Protein AF-A0A7J6PNX8-F1 (afdb_monomer_lite)

Foldseek 3Di:
DDDPDPDDPPPPDPPPPDPVVVVLPDDDPCVLVPPPPDDPPDDDDDDDAPPPDDAADDAAAADRPDCVRAVVLLKDKFFDQDLSVLLRVLVVLCPVPQVDKHWDDDRVQSKIWIWGADPVGWIWIKIWGKHDHDNGIIMIGIDTQDTDPVRSLVSSQSSNCVRVPPPDDRCSVVSVVPDDDPPCVPVPQDALVRLVVLLVQCVDPDLSSNLVSLSVLLVSFQRSLLSNLVDAQSLLVQCQDPDLSSNLSSLSSLVSHDLDPSSLVSCVRNVVLVSLVVSLVVDDPPDPSNVSSVVSNVVSCVSNVVD

Structure (mmCIF, N/CA/C/O backbone):
data_AF-A0A7J6PNX8-F1
#
_entry.id   AF-A0A7J6PNX8-F1
#
loop_
_atom_site.group_PDB
_atom_site.id
_atom_site.type_symbol
_atom_site.label_atom_id
_atom_site.label_alt_id
_atom_site.label_comp_id
_atom_site.label_asym_id
_atom_site.label_entity_id
_atom_site.label_seq_id
_atom_site.pdbx_PDB_ins_code
_atom_site.Cartn_x
_atom_site.Cartn_y
_atom_site.Cartn_z
_atom_site.occupancy
_atom_site.B_iso_or_equiv
_atom_site.auth_seq_id
_atom_site.auth_comp_id
_atom_site.auth_asym_id
_atom_site.auth_atom_id
_atom_site.pdbx_PDB_model_num
ATOM 1 N N . MET A 1 1 ? 55.109 10.148 32.383 1.00 40.28 1 MET A N 1
ATOM 2 C CA . MET A 1 1 ? 54.468 9.775 31.105 1.00 40.28 1 MET A CA 1
ATOM 3 C C . MET A 1 1 ? 52.996 9.666 31.410 1.00 40.28 1 MET A C 1
ATOM 5 O O . MET A 1 1 ? 52.573 8.687 32.011 1.00 40.28 1 MET A O 1
ATOM 9 N N . ASP A 1 2 ? 52.294 10.766 31.170 1.00 28.86 2 ASP A N 1
ATOM 10 C CA . ASP A 1 2 ? 50.973 11.029 31.722 1.00 28.86 2 ASP A CA 1
ATOM 11 C C . ASP A 1 2 ? 49.838 10.563 30.815 1.00 28.86 2 ASP A C 1
ATOM 13 O O . ASP A 1 2 ? 49.949 10.533 29.590 1.00 28.86 2 ASP A O 1
ATOM 17 N N . ARG A 1 3 ? 48.756 10.199 31.508 1.00 28.84 3 ARG A N 1
ATOM 18 C CA . ARG A 1 3 ? 47.388 9.924 31.063 1.00 28.84 3 ARG A CA 1
ATOM 19 C C . ARG A 1 3 ? 47.045 10.527 29.696 1.00 28.84 3 ARG A C 1
ATOM 21 O O . ARG A 1 3 ? 46.892 11.739 29.575 1.00 28.84 3 ARG A O 1
ATOM 28 N N . LYS A 1 4 ? 46.771 9.668 28.710 1.00 34.12 4 LYS A N 1
ATOM 29 C CA . LYS A 1 4 ? 45.882 10.042 27.606 1.00 34.12 4 LYS A CA 1
ATOM 30 C C . LYS A 1 4 ? 44.483 10.240 28.189 1.00 34.12 4 LYS A C 1
ATOM 32 O O . LYS A 1 4 ? 43.811 9.280 28.554 1.00 34.12 4 LYS A O 1
ATOM 37 N N . GLN A 1 5 ? 44.124 11.506 28.358 1.00 31.42 5 GLN A N 1
ATOM 38 C CA . GLN A 1 5 ? 42.769 11.962 28.616 1.00 31.42 5 GLN A CA 1
ATOM 39 C C . GLN A 1 5 ? 41.898 11.590 27.413 1.00 31.42 5 GLN A C 1
ATOM 41 O O . GLN A 1 5 ? 42.254 11.880 26.272 1.00 31.42 5 GLN A O 1
ATOM 46 N N . LEU A 1 6 ? 40.766 10.945 27.689 1.00 32.34 6 LEU A N 1
ATOM 47 C CA . LEU A 1 6 ? 39.591 11.005 26.830 1.00 32.34 6 LEU A CA 1
ATOM 48 C C . LEU A 1 6 ? 39.199 12.480 26.750 1.00 32.34 6 LEU A C 1
ATOM 50 O O . LEU A 1 6 ? 38.745 13.059 27.737 1.00 32.34 6 LEU A O 1
ATOM 54 N N . GLN A 1 7 ? 39.479 13.099 25.612 1.00 29.27 7 GLN A N 1
ATOM 55 C CA . GLN A 1 7 ? 39.022 14.441 25.312 1.00 29.27 7 GLN A CA 1
ATOM 56 C C . GLN A 1 7 ? 37.698 14.281 24.572 1.00 29.27 7 GLN A C 1
ATOM 58 O O . GLN A 1 7 ? 37.663 13.751 23.464 1.00 29.27 7 GLN A O 1
ATOM 63 N N . ASN A 1 8 ? 36.616 14.672 25.245 1.00 31.41 8 ASN A N 1
ATOM 64 C CA . ASN A 1 8 ? 35.318 14.898 24.628 1.00 31.41 8 ASN A CA 1
ATOM 65 C C . ASN A 1 8 ? 35.516 15.870 23.461 1.00 31.41 8 ASN A C 1
ATOM 67 O O . ASN A 1 8 ? 35.898 17.017 23.691 1.00 31.41 8 ASN A O 1
ATOM 71 N N . VAL A 1 9 ? 35.249 15.417 22.241 1.00 30.73 9 VAL A N 1
ATOM 72 C CA . VAL A 1 9 ? 34.833 16.313 21.165 1.00 30.73 9 VAL A CA 1
ATOM 73 C C . VAL A 1 9 ? 33.318 16.209 21.145 1.00 30.73 9 VAL A C 1
ATOM 75 O O . VAL A 1 9 ? 32.738 15.298 20.564 1.00 30.73 9 VAL A O 1
ATOM 78 N N . VAL A 1 10 ? 32.709 17.082 21.943 1.00 35.25 10 VAL A N 1
ATOM 79 C CA . VAL A 1 10 ? 31.388 17.611 21.637 1.00 35.25 10 VAL A CA 1
ATOM 80 C C . VAL A 1 10 ? 31.653 18.583 20.497 1.00 35.25 10 VAL A C 1
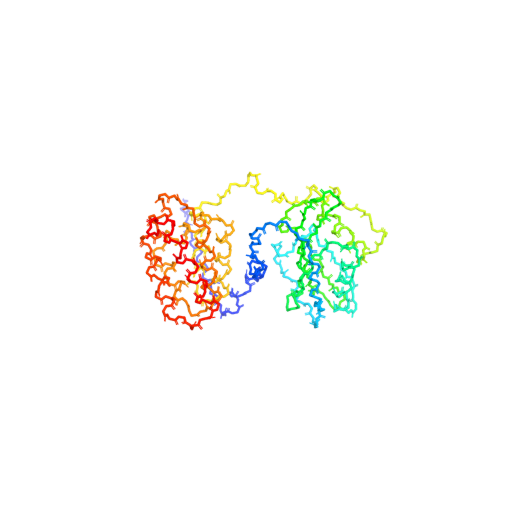ATOM 82 O O . VAL A 1 10 ? 32.175 19.664 20.752 1.00 35.25 10 VAL A O 1
ATOM 85 N N . ASP A 1 11 ? 31.380 18.162 19.267 1.00 29.83 11 ASP A N 1
ATOM 86 C CA . ASP A 1 11 ? 31.017 19.112 18.224 1.00 29.83 11 ASP A CA 1
ATOM 87 C C . ASP A 1 11 ? 29.486 19.117 18.210 1.00 29.83 11 ASP A C 1
ATOM 89 O O . ASP A 1 11 ? 28.824 18.244 17.648 1.00 29.83 11 ASP A O 1
ATOM 93 N N . ASP A 1 12 ? 28.953 20.060 18.990 1.00 36.84 12 ASP A N 1
ATOM 94 C CA . ASP A 1 12 ? 27.674 20.706 18.724 1.00 36.84 12 ASP A CA 1
ATOM 95 C C . ASP A 1 12 ? 27.717 21.191 17.273 1.00 36.84 12 ASP A C 1
ATOM 97 O O . ASP A 1 12 ? 28.486 22.099 16.986 1.00 36.84 12 ASP A O 1
ATOM 101 N N . ASP A 1 13 ? 26.953 20.548 16.389 1.00 33.66 13 ASP A N 1
ATOM 102 C CA . ASP A 1 13 ? 26.398 21.133 15.153 1.00 33.66 13 ASP A CA 1
ATOM 103 C C . ASP A 1 13 ? 25.293 20.225 14.550 1.00 33.66 13 ASP A C 1
ATOM 105 O O . ASP A 1 13 ? 25.063 20.197 13.346 1.00 33.66 13 ASP A O 1
ATOM 109 N N . ASN A 1 14 ? 24.545 19.492 15.389 1.00 38.09 14 ASN A N 1
ATOM 110 C CA . ASN A 1 14 ? 23.300 18.816 14.975 1.00 38.09 14 ASN A CA 1
ATOM 111 C C . ASN A 1 14 ? 22.073 19.705 15.245 1.00 38.09 14 ASN A C 1
ATOM 113 O O . ASN A 1 14 ? 21.048 19.248 15.757 1.00 38.09 14 ASN A O 1
ATOM 117 N N . ALA A 1 15 ? 22.187 20.998 14.946 1.00 35.53 15 ALA A N 1
ATOM 118 C CA . ALA A 1 15 ? 21.040 21.890 14.891 1.00 35.53 15 ALA A CA 1
ATOM 119 C C . ALA A 1 15 ? 20.481 21.842 13.465 1.00 35.53 15 ALA A C 1
ATOM 121 O O . ALA A 1 15 ? 21.083 22.364 12.533 1.00 35.53 15 ALA A O 1
ATOM 122 N N . PHE A 1 16 ? 19.341 21.175 13.292 1.00 38.94 16 PHE A N 1
ATOM 123 C CA . PHE A 1 16 ? 18.562 21.271 12.061 1.00 38.94 16 PHE A CA 1
ATOM 124 C C . PHE A 1 16 ? 18.011 22.697 11.969 1.00 38.94 16 PHE A C 1
ATOM 126 O O . PHE A 1 16 ? 17.097 23.066 12.709 1.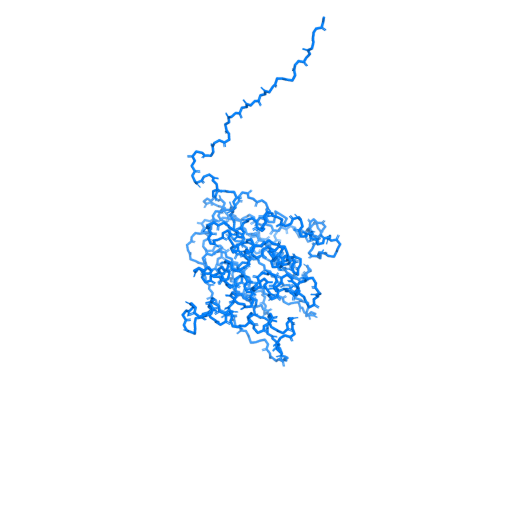00 38.94 16 PHE A O 1
ATOM 133 N N . ASP A 1 17 ? 18.605 23.513 11.101 1.00 38.19 17 ASP A N 1
ATOM 134 C CA . ASP A 1 17 ? 18.338 24.953 11.033 1.00 38.19 17 ASP A CA 1
ATOM 135 C C . ASP A 1 17 ? 17.032 25.287 10.291 1.00 38.19 17 ASP A C 1
ATOM 137 O O . ASP A 1 17 ? 16.555 26.423 10.362 1.00 38.19 17 ASP A O 1
ATOM 141 N N . THR A 1 18 ? 16.396 24.319 9.612 1.00 34.22 18 THR A N 1
ATOM 142 C CA . THR A 1 18 ? 15.084 24.530 8.978 1.00 34.22 18 THR A CA 1
ATOM 143 C C . THR A 1 18 ? 14.152 23.304 9.031 1.00 34.22 18 THR A C 1
ATOM 145 O O . THR A 1 18 ? 14.599 22.170 8.857 1.00 34.22 18 THR A O 1
ATOM 148 N N . PRO A 1 19 ? 12.822 23.499 9.182 1.00 39.12 19 PRO A N 1
ATOM 149 C CA . PRO A 1 19 ? 11.820 22.420 9.105 1.00 39.12 19 PRO A CA 1
ATOM 150 C C . PRO A 1 19 ? 11.791 21.668 7.759 1.00 39.12 19 PRO A C 1
ATOM 152 O O . PRO A 1 19 ? 11.271 20.557 7.659 1.00 39.12 19 PRO A O 1
ATOM 155 N N . GLU A 1 20 ? 12.349 22.273 6.710 1.00 32.22 20 GLU A N 1
ATOM 156 C CA . GLU A 1 20 ? 12.419 21.721 5.353 1.00 32.22 20 GLU A CA 1
ATOM 157 C C . GLU A 1 20 ? 13.521 20.654 5.197 1.00 32.22 20 GLU A C 1
ATOM 159 O O . GLU A 1 20 ? 13.492 19.877 4.243 1.00 32.22 20 GLU A O 1
ATOM 164 N N . GLU A 1 21 ? 14.474 20.570 6.133 1.00 32.16 21 GLU A N 1
ATOM 165 C CA . GLU A 1 21 ? 15.514 19.530 6.141 1.00 32.16 21 GLU A CA 1
ATOM 166 C C . GLU A 1 21 ? 15.038 18.227 6.798 1.00 32.16 21 GLU A C 1
ATOM 168 O O . GLU A 1 21 ? 15.455 17.148 6.382 1.00 32.16 21 GLU A O 1
ATOM 173 N N . VAL A 1 22 ? 14.090 18.304 7.738 1.00 38.31 22 VAL A N 1
ATOM 174 C CA . VAL A 1 22 ? 13.484 17.129 8.397 1.00 38.31 22 VAL A CA 1
ATOM 175 C C . VAL A 1 22 ? 12.520 16.390 7.454 1.00 38.31 22 VAL A C 1
ATOM 177 O O . VAL A 1 22 ? 12.381 15.174 7.518 1.00 38.31 22 VAL A O 1
ATOM 180 N N . THR A 1 23 ? 11.902 17.103 6.510 1.00 35.47 23 THR A N 1
ATOM 181 C CA . THR A 1 23 ? 10.906 16.554 5.568 1.00 35.47 23 THR A CA 1
ATOM 182 C C . THR A 1 23 ? 11.504 15.923 4.306 1.00 35.47 23 THR A C 1
ATOM 184 O O . THR A 1 23 ? 10.772 15.341 3.510 1.00 35.47 23 THR A O 1
ATOM 187 N N . ARG A 1 24 ? 12.826 15.997 4.102 1.00 34.59 24 ARG A N 1
ATOM 188 C CA . ARG A 1 24 ? 13.499 15.433 2.913 1.00 34.59 24 ARG A CA 1
ATOM 189 C C . ARG A 1 24 ? 14.011 14.001 3.086 1.00 34.59 24 ARG A C 1
ATOM 191 O O . ARG A 1 24 ? 14.559 13.454 2.134 1.00 34.59 24 ARG A O 1
ATOM 198 N N . GLY A 1 25 ? 13.835 13.408 4.267 1.00 30.69 25 GLY A N 1
ATOM 199 C CA . GLY A 1 25 ? 14.311 12.058 4.587 1.00 30.69 25 GLY A CA 1
ATOM 200 C C . GLY A 1 25 ? 13.281 10.935 4.451 1.00 30.69 25 GLY A C 1
ATOM 201 O O . GLY A 1 25 ? 13.672 9.780 4.525 1.00 30.69 25 GLY A O 1
ATOM 202 N N . VAL A 1 26 ? 11.995 11.239 4.250 1.00 31.86 26 VAL A N 1
ATOM 203 C CA . VAL A 1 26 ? 10.941 10.221 4.117 1.00 31.86 26 VAL A CA 1
ATOM 204 C C . VAL A 1 26 ? 9.985 10.670 3.019 1.00 31.86 26 VAL A C 1
ATOM 206 O O . VAL A 1 26 ? 9.110 11.507 3.229 1.00 31.86 26 VAL A O 1
ATOM 209 N N . ALA A 1 27 ? 10.214 10.172 1.806 1.00 31.00 27 ALA A N 1
ATOM 210 C CA . ALA A 1 27 ? 9.344 10.401 0.661 1.00 31.00 27 ALA A CA 1
ATOM 211 C C . ALA A 1 27 ? 8.540 9.131 0.345 1.00 31.00 27 ALA A C 1
ATOM 213 O O . ALA A 1 27 ? 8.682 8.568 -0.730 1.00 31.00 27 ALA A O 1
ATOM 214 N N . LEU A 1 28 ? 7.678 8.757 1.293 1.00 36.28 28 LEU A N 1
ATOM 215 C CA . LEU A 1 28 ? 6.304 8.298 1.090 1.00 36.28 28 LEU A CA 1
ATOM 216 C C . LEU A 1 28 ? 6.110 7.146 0.107 1.00 36.28 28 LEU A C 1
ATOM 218 O O . LEU A 1 28 ? 5.869 7.361 -1.089 1.00 36.28 28 LEU A O 1
ATOM 222 N N . ASP A 1 29 ? 6.016 5.924 0.637 1.00 36.41 29 ASP A N 1
ATOM 223 C CA . ASP A 1 29 ? 5.380 4.848 -0.111 1.00 36.41 29 ASP A CA 1
ATOM 224 C C . ASP A 1 29 ? 3.859 5.031 -0.062 1.00 36.41 29 ASP A C 1
ATOM 226 O O . ASP A 1 29 ? 3.108 4.395 0.673 1.00 36.41 29 ASP A O 1
ATOM 230 N N . TYR A 1 30 ? 3.368 5.929 -0.907 1.00 33.22 30 TYR A N 1
ATOM 231 C CA . TYR A 1 30 ? 1.946 6.117 -1.157 1.00 33.22 30 TYR A CA 1
ATOM 232 C C . TYR A 1 30 ? 1.267 4.893 -1.809 1.00 33.22 30 TYR A C 1
ATOM 234 O O . TYR A 1 30 ? 0.067 4.974 -2.118 1.00 33.22 30 TYR A O 1
ATOM 242 N N . SER A 1 31 ? 1.993 3.792 -2.059 1.00 38.91 31 SER A N 1
ATOM 243 C CA . SER A 1 31 ? 1.409 2.483 -2.365 1.00 38.91 31 SER A CA 1
ATOM 244 C C . SER A 1 31 ? 0.957 1.715 -1.125 1.00 38.91 31 SER A C 1
ATOM 246 O O . SER A 1 31 ? 0.022 0.933 -1.247 1.00 38.91 31 SER A O 1
ATOM 248 N N . ALA A 1 32 ? 1.508 2.008 0.055 1.00 36.53 32 ALA A N 1
ATOM 249 C CA . ALA A 1 32 ? 1.015 1.487 1.330 1.00 36.53 32 ALA A CA 1
ATOM 250 C C . ALA A 1 32 ? -0.419 2.012 1.610 1.00 36.53 32 ALA A C 1
ATOM 252 O O . ALA A 1 32 ? -1.297 1.319 2.127 1.00 36.53 32 ALA A O 1
ATOM 253 N N . ILE A 1 33 ? -0.726 3.206 1.083 1.00 34.75 33 ILE A N 1
ATOM 254 C CA . ILE A 1 33 ? -2.074 3.791 1.016 1.00 34.75 33 ILE A CA 1
ATOM 255 C C . ILE A 1 33 ? -2.778 3.388 -0.300 1.00 34.75 33 ILE A C 1
ATOM 257 O O . ILE A 1 33 ? -3.318 4.225 -1.035 1.00 34.75 33 ILE A O 1
ATOM 261 N N . ASP A 1 34 ? -2.770 2.096 -0.648 1.00 35.53 34 ASP A N 1
ATOM 262 C CA . ASP A 1 34 ? -3.717 1.562 -1.628 1.00 35.53 34 ASP A CA 1
ATOM 263 C C . ASP A 1 34 ? -5.069 1.282 -0.959 1.00 35.53 34 ASP A C 1
ATOM 265 O O . ASP A 1 34 ? -5.304 0.251 -0.334 1.00 35.53 34 ASP A O 1
ATOM 269 N N . MET A 1 35 ? -5.993 2.228 -1.118 1.00 33.97 35 MET A N 1
ATOM 270 C CA . MET A 1 35 ? -7.412 2.118 -0.756 1.00 33.97 35 MET A CA 1
ATOM 271 C C . MET A 1 35 ? -8.200 1.152 -1.674 1.00 33.97 35 MET A C 1
ATOM 273 O O . MET A 1 35 ? -9.390 1.357 -1.908 1.00 33.97 35 MET A O 1
ATOM 277 N N . SER A 1 36 ? -7.565 0.106 -2.210 1.00 31.12 36 SER A N 1
ATOM 278 C CA . SER A 1 36 ? -8.202 -0.895 -3.083 1.00 31.12 36 SER A CA 1
ATOM 279 C C . SER A 1 36 ? -8.181 -2.329 -2.535 1.00 31.12 36 SER A C 1
ATOM 281 O O . SER A 1 36 ? -8.708 -3.234 -3.173 1.00 31.12 36 SER A O 1
ATOM 283 N N . GLY A 1 37 ? -7.705 -2.545 -1.306 1.00 31.61 37 GLY A N 1
ATOM 284 C CA . GLY A 1 37 ? -7.837 -3.826 -0.607 1.00 31.61 37 GLY A CA 1
ATOM 285 C C . GLY A 1 37 ? -9.204 -4.014 0.062 1.00 31.61 37 GLY A C 1
ATOM 286 O O . GLY A 1 37 ? -9.284 -4.059 1.287 1.00 31.61 37 GLY A O 1
ATOM 287 N N . LEU A 1 38 ? -10.294 -4.109 -0.707 1.00 28.00 38 LEU A N 1
ATOM 288 C CA . LEU A 1 38 ? -11.510 -4.769 -0.216 1.00 28.00 38 LEU A CA 1
ATOM 289 C C . LEU A 1 38 ? -11.480 -6.224 -0.701 1.00 28.00 38 LEU A C 1
ATOM 291 O O . LEU A 1 38 ? -11.576 -6.444 -1.909 1.00 28.00 38 LEU A O 1
ATOM 295 N N . PRO A 1 39 ? -11.378 -7.230 0.186 1.00 29.55 39 PRO A N 1
ATOM 296 C CA . PRO A 1 39 ? -11.541 -8.612 -0.233 1.00 29.55 39 PRO A CA 1
ATOM 297 C C . PRO A 1 39 ? -12.971 -8.818 -0.744 1.00 29.55 39 PRO A C 1
ATOM 299 O O . PRO A 1 39 ? -13.951 -8.628 -0.017 1.00 29.55 39 PRO A O 1
ATOM 302 N N . ASN A 1 40 ? -13.093 -9.239 -2.004 1.00 28.34 40 ASN A N 1
ATOM 303 C CA . ASN A 1 40 ? -14.330 -9.797 -2.537 1.00 28.34 40 ASN A CA 1
ATOM 304 C C . ASN A 1 40 ? -14.582 -11.144 -1.843 1.00 28.34 40 ASN A C 1
ATOM 306 O O . ASN A 1 40 ? -14.170 -12.209 -2.305 1.00 28.34 40 ASN A O 1
ATOM 310 N N . PHE A 1 41 ? -15.258 -11.100 -0.697 1.00 27.69 41 PHE A N 1
ATOM 311 C CA . PHE A 1 41 ? -15.778 -12.295 -0.055 1.00 27.69 41 PHE A CA 1
ATOM 312 C C . PHE A 1 41 ? -16.946 -12.848 -0.875 1.00 27.69 41 PHE A C 1
ATOM 314 O O . PHE A 1 41 ? -18.076 -12.375 -0.784 1.00 27.69 41 PHE A O 1
ATOM 321 N N . GLY A 1 42 ? -16.677 -13.918 -1.620 1.00 28.05 42 GLY A N 1
ATOM 322 C CA . GLY A 1 42 ? -17.691 -14.921 -1.920 1.00 28.05 42 GLY A CA 1
ATOM 323 C C . GLY A 1 42 ? -18.025 -15.129 -3.393 1.00 28.05 42 GLY A C 1
ATOM 324 O O . GLY A 1 42 ? -18.620 -14.295 -4.064 1.00 28.05 42 GLY A O 1
ATOM 325 N N . THR A 1 43 ? -17.801 -16.376 -3.805 1.00 28.03 43 THR A N 1
ATOM 326 C CA . THR A 1 43 ? -18.461 -17.100 -4.902 1.00 28.03 43 THR A CA 1
ATOM 327 C C . THR A 1 43 ? -18.173 -16.648 -6.336 1.00 28.03 43 THR A C 1
ATOM 329 O O . THR A 1 43 ? -18.690 -15.663 -6.844 1.00 28.03 43 THR A O 1
ATOM 332 N N . ALA A 1 44 ? -17.405 -17.504 -7.013 1.00 46.66 44 ALA A N 1
ATOM 333 C CA . ALA A 1 44 ? -17.148 -17.544 -8.445 1.00 46.66 44 ALA A CA 1
ATOM 334 C C . ALA A 1 44 ? -18.324 -17.095 -9.337 1.00 46.66 44 ALA A C 1
ATOM 336 O O . ALA A 1 44 ? -19.355 -17.776 -9.386 1.00 46.66 44 ALA A O 1
ATOM 337 N N . LYS A 1 45 ? -18.111 -16.016 -10.110 1.00 32.00 45 LYS A N 1
ATOM 338 C CA . LYS A 1 45 ? -18.579 -15.803 -11.498 1.00 32.00 45 LYS A CA 1
ATOM 339 C C . LYS A 1 45 ? -18.064 -14.466 -12.068 1.00 32.00 45 LYS A C 1
ATOM 341 O O . LYS A 1 45 ? -17.624 -13.623 -11.301 1.00 32.00 45 LYS A O 1
ATOM 346 N N . PRO A 1 46 ? -18.117 -14.316 -13.405 1.00 32.78 46 PRO A N 1
ATOM 347 C CA . PRO A 1 46 ? -16.974 -14.003 -14.262 1.00 32.78 46 PRO A CA 1
ATOM 348 C C . PRO A 1 46 ? -16.313 -12.669 -13.908 1.00 32.78 46 PRO A C 1
ATOM 350 O O . PRO A 1 46 ? -17.012 -11.710 -13.593 1.00 32.78 46 PRO A O 1
ATOM 353 N N . ILE A 1 47 ? -14.984 -12.619 -14.029 1.00 38.03 47 ILE A N 1
ATOM 354 C CA . ILE A 1 47 ? -14.191 -11.389 -13.958 1.00 38.03 47 ILE A CA 1
ATOM 355 C C . ILE A 1 47 ? -14.742 -10.453 -15.038 1.00 38.03 47 ILE A C 1
ATOM 357 O O . ILE A 1 47 ? -14.518 -10.629 -16.236 1.00 38.03 47 ILE A O 1
ATOM 361 N N . SER A 1 48 ? -15.610 -9.534 -14.629 1.00 29.89 48 SER A N 1
ATOM 362 C CA . SER A 1 48 ? -16.105 -8.487 -15.502 1.00 29.89 48 SER A CA 1
ATOM 363 C C . SER A 1 48 ? -14.945 -7.530 -15.705 1.00 29.89 48 SER A C 1
ATOM 365 O O . SER A 1 48 ? -14.550 -6.894 -14.733 1.00 29.89 48 SER A O 1
ATOM 367 N N . LYS A 1 49 ? -14.427 -7.425 -16.936 1.00 37.88 49 LYS A N 1
ATOM 368 C CA . LYS A 1 49 ? -13.467 -6.383 -17.324 1.00 37.88 49 LYS A CA 1
ATOM 369 C C . LYS A 1 49 ? -13.984 -5.028 -16.848 1.00 37.88 49 LYS A C 1
ATOM 371 O O . LYS A 1 49 ? -14.939 -4.498 -17.421 1.00 37.88 49 LYS A O 1
ATOM 376 N N . ILE A 1 50 ? -13.376 -4.474 -15.806 1.00 37.22 50 ILE A N 1
ATOM 377 C CA . ILE A 1 50 ? -13.587 -3.086 -15.406 1.00 37.22 50 ILE A CA 1
ATOM 378 C C . ILE A 1 50 ? -12.309 -2.344 -15.790 1.00 37.22 50 ILE A C 1
ATOM 380 O O . ILE A 1 50 ? -11.503 -1.966 -14.950 1.00 37.22 50 ILE A O 1
ATOM 384 N N . CYS A 1 51 ? -12.131 -2.105 -17.091 1.00 39.66 51 CYS A N 1
ATOM 385 C CA . CYS A 1 51 ? -11.160 -1.121 -17.555 1.00 39.66 51 CYS A CA 1
ATOM 386 C C . CYS A 1 51 ? -11.676 0.265 -17.152 1.00 39.66 51 CYS A C 1
ATOM 388 O O . CYS A 1 51 ? -12.563 0.824 -17.802 1.00 39.66 51 CYS A O 1
ATOM 390 N N . ARG A 1 52 ? -11.159 0.825 -16.058 1.00 47.84 52 ARG A N 1
ATOM 391 C CA . ARG A 1 52 ? -11.294 2.258 -15.773 1.00 47.84 52 ARG A CA 1
ATOM 392 C C . ARG A 1 52 ? -10.019 2.933 -16.255 1.00 47.84 52 ARG A C 1
ATOM 394 O O . ARG A 1 52 ? -9.089 3.153 -15.490 1.00 47.84 52 ARG A O 1
ATOM 401 N N . SER A 1 53 ? -9.989 3.209 -17.557 1.00 52.94 53 SER A N 1
ATOM 402 C CA . SER A 1 53 ? -8.875 3.858 -18.242 1.00 52.94 53 SER A CA 1
ATOM 403 C C . SER A 1 53 ? -8.679 5.280 -17.711 1.00 52.94 53 SER A C 1
ATOM 405 O O . SER A 1 53 ? -9.474 6.177 -18.007 1.00 52.94 53 SER A O 1
ATOM 407 N N . GLY A 1 54 ? -7.620 5.483 -16.933 1.00 63.69 54 GLY A N 1
ATOM 408 C CA . GLY A 1 54 ? -6.989 6.788 -16.783 1.00 63.69 54 GLY A CA 1
ATOM 409 C C . GLY A 1 54 ? -5.861 6.924 -17.804 1.00 63.69 54 GLY A C 1
ATOM 410 O O . GLY A 1 54 ? -5.284 5.930 -18.244 1.00 63.69 54 GLY A O 1
ATOM 411 N N . ARG A 1 55 ? -5.542 8.152 -18.195 1.00 79.44 55 ARG A N 1
ATOM 412 C CA . ARG A 1 55 ? -4.284 8.492 -18.875 1.00 79.44 55 ARG A CA 1
ATOM 413 C C . ARG A 1 55 ? -3.507 9.443 -17.977 1.00 79.44 55 ARG A C 1
ATOM 415 O O . ARG A 1 55 ? -4.126 10.189 -17.221 1.00 79.44 55 ARG A O 1
ATOM 422 N N . PHE A 1 56 ? -2.187 9.376 -17.983 1.00 79.56 56 PHE A N 1
ATOM 423 C CA . PHE A 1 56 ? -1.370 10.329 -17.244 1.00 79.56 56 PHE A CA 1
ATOM 424 C C . PHE A 1 56 ? -1.464 11.704 -17.900 1.00 79.56 56 PHE A C 1
ATOM 426 O O . PHE A 1 56 ? -1.470 11.796 -19.124 1.00 79.56 56 PHE A O 1
ATOM 433 N N . GLU A 1 57 ? -1.539 12.744 -17.074 1.00 77.44 57 GLU A N 1
ATOM 434 C CA . GLU A 1 57 ? -1.525 14.144 -17.493 1.00 77.44 57 GLU A CA 1
ATOM 435 C C . GLU A 1 57 ? -0.434 14.867 -16.691 1.00 77.44 57 GLU A C 1
ATOM 437 O O . GLU A 1 57 ? -0.360 14.723 -15.467 1.00 77.44 57 GLU A O 1
ATOM 442 N N . GLY A 1 58 ? 0.403 15.659 -17.361 1.00 77.69 58 GLY A N 1
ATOM 443 C CA . GLY A 1 58 ? 1.464 16.438 -16.725 1.00 77.69 58 GLY A CA 1
ATOM 444 C C . GLY A 1 58 ? 2.816 15.724 -16.659 1.00 77.69 58 GLY A C 1
ATOM 445 O O . GLY A 1 58 ? 3.111 14.813 -17.428 1.00 77.69 58 GLY A O 1
ATOM 446 N N . LEU A 1 59 ? 3.682 16.180 -15.750 1.00 77.94 59 LEU A N 1
ATOM 447 C CA . LEU A 1 59 ? 5.044 15.657 -15.612 1.00 77.94 59 LEU A CA 1
ATOM 448 C C . LEU A 1 59 ? 5.127 14.594 -14.508 1.00 77.94 59 LEU A C 1
ATOM 450 O O . LEU A 1 59 ? 4.602 14.839 -13.417 1.00 77.94 59 LEU A O 1
ATOM 454 N N . PRO A 1 60 ? 5.850 13.478 -14.736 1.00 81.06 60 PRO A N 1
ATOM 455 C CA . PRO A 1 60 ? 6.121 12.509 -13.686 1.00 81.06 60 PRO A CA 1
ATOM 456 C C . PRO A 1 60 ? 6.847 13.135 -12.487 1.00 81.06 60 PRO A C 1
ATOM 458 O O . PRO A 1 60 ? 7.633 14.078 -12.653 1.00 81.06 60 PRO A O 1
ATOM 461 N N . PRO A 1 61 ? 6.652 12.594 -11.272 1.00 79.06 61 PRO A N 1
ATOM 462 C CA . PRO A 1 61 ? 7.404 13.019 -10.104 1.00 79.06 61 PRO A CA 1
ATOM 463 C C . PRO A 1 61 ? 8.897 12.742 -10.301 1.00 79.06 61 PRO A C 1
ATOM 465 O O . PRO A 1 61 ? 9.291 11.786 -10.972 1.00 79.06 61 PRO A O 1
ATOM 468 N N . ARG A 1 62 ? 9.753 13.575 -9.699 1.00 75.50 62 ARG A N 1
ATOM 469 C CA . ARG A 1 62 ? 11.203 13.338 -9.719 1.00 75.50 62 ARG A CA 1
ATOM 470 C C . ARG A 1 62 ? 11.534 12.010 -9.048 1.00 75.50 62 ARG A C 1
ATOM 472 O O . ARG A 1 62 ? 10.968 11.686 -8.008 1.00 75.50 62 ARG A O 1
ATOM 479 N N . CYS A 1 63 ? 12.479 11.283 -9.634 1.00 71.50 63 CYS A N 1
ATOM 480 C CA . CYS A 1 63 ? 12.948 10.012 -9.105 1.00 71.50 63 CYS A CA 1
ATOM 481 C C . CYS A 1 63 ? 13.530 10.201 -7.688 1.00 71.50 63 CYS A C 1
ATOM 483 O O . CYS A 1 63 ? 14.403 11.061 -7.513 1.00 71.50 63 CYS A O 1
ATOM 485 N N . PRO A 1 64 ? 13.045 9.459 -6.674 1.00 65.19 64 PRO A N 1
ATOM 486 C CA . PRO A 1 64 ? 13.562 9.569 -5.313 1.00 65.19 64 PRO A CA 1
ATOM 487 C C . PRO A 1 64 ? 15.030 9.120 -5.250 1.00 65.19 64 PRO A C 1
ATOM 489 O O . PRO A 1 64 ? 15.476 8.289 -6.031 1.00 65.19 64 PRO A O 1
ATOM 492 N N . ALA A 1 65 ? 15.813 9.673 -4.323 1.00 51.19 65 ALA A N 1
ATOM 493 C CA . ALA A 1 65 ? 17.212 9.261 -4.145 1.00 51.19 65 ALA A CA 1
ATOM 494 C C . ALA A 1 65 ? 17.352 7.926 -3.384 1.00 51.19 65 ALA A C 1
ATOM 496 O O . ALA A 1 65 ? 18.438 7.349 -3.345 1.00 51.19 65 ALA A O 1
ATOM 497 N N . ASP A 1 66 ? 16.265 7.464 -2.765 1.00 49.41 66 ASP A N 1
ATOM 498 C CA . ASP A 1 66 ? 16.235 6.311 -1.875 1.00 49.41 66 ASP A CA 1
ATOM 499 C C . ASP A 1 66 ? 16.010 4.992 -2.658 1.00 49.41 66 ASP A C 1
ATOM 501 O O . ASP A 1 66 ? 15.009 4.858 -3.374 1.00 49.41 66 ASP A O 1
ATOM 505 N N . PRO A 1 67 ? 16.923 4.006 -2.536 1.00 42.12 67 PRO A N 1
ATOM 506 C CA . PRO A 1 67 ? 16.817 2.708 -3.200 1.00 42.12 67 PRO A CA 1
ATOM 507 C C . PRO A 1 67 ? 15.668 1.817 -2.698 1.00 42.12 67 PRO A C 1
ATOM 509 O O . PRO A 1 67 ? 15.386 0.815 -3.348 1.00 42.12 67 PRO A O 1
ATOM 512 N N . MET A 1 68 ? 14.972 2.150 -1.604 1.00 44.75 68 MET A N 1
ATOM 513 C CA . MET A 1 68 ? 13.732 1.456 -1.213 1.00 44.75 68 MET A CA 1
ATOM 514 C C . MET A 1 68 ? 12.587 1.675 -2.216 1.00 44.75 68 MET A C 1
ATOM 516 O O . MET A 1 68 ? 11.708 0.828 -2.352 1.00 44.75 68 MET A O 1
ATOM 520 N N . TYR A 1 69 ? 12.609 2.791 -2.948 1.00 44.31 69 TYR A N 1
ATOM 521 C CA . TYR A 1 69 ? 11.553 3.196 -3.886 1.00 44.31 69 TYR A CA 1
ATOM 522 C C . TYR A 1 69 ? 11.847 2.822 -5.336 1.00 44.31 69 TYR A C 1
ATOM 524 O O . TYR A 1 69 ? 10.961 2.821 -6.192 1.00 44.31 69 TYR A O 1
ATOM 532 N N . ILE A 1 70 ? 13.112 2.532 -5.617 1.00 51.28 70 ILE A N 1
ATOM 533 C CA . ILE A 1 70 ? 13.608 2.180 -6.935 1.00 51.28 70 ILE A CA 1
ATOM 534 C C . ILE A 1 70 ? 14.201 0.801 -6.791 1.00 51.28 70 ILE A C 1
ATOM 536 O O . ILE A 1 70 ? 15.298 0.671 -6.264 1.00 51.28 70 ILE A O 1
ATOM 540 N N . TYR A 1 71 ? 13.509 -0.211 -7.300 1.00 60.31 71 TYR A N 1
ATOM 541 C CA . TYR A 1 71 ? 14.077 -1.546 -7.402 1.00 60.31 71 TYR A CA 1
ATOM 542 C C . TYR A 1 71 ? 15.059 -1.535 -8.572 1.00 60.31 71 TYR A C 1
ATOM 544 O O . TYR A 1 71 ? 14.623 -1.621 -9.725 1.00 60.31 71 TYR A O 1
ATOM 552 N N . PRO A 1 72 ? 16.380 -1.399 -8.336 1.00 55.91 72 PRO A N 1
ATOM 553 C CA . PRO A 1 72 ? 17.324 -1.101 -9.413 1.00 55.91 72 PRO A CA 1
ATOM 554 C C . PRO A 1 72 ? 17.424 -2.269 -10.398 1.00 55.91 72 PRO A C 1
ATOM 556 O O . PRO A 1 72 ? 17.753 -2.080 -11.562 1.00 55.91 72 PRO A O 1
ATOM 559 N N . VAL A 1 73 ? 17.103 -3.470 -9.913 1.00 64.88 73 VAL A N 1
ATOM 560 C CA . VAL A 1 73 ? 17.081 -4.730 -10.657 1.00 64.88 73 VAL A CA 1
ATOM 561 C C . VAL A 1 73 ? 15.960 -4.740 -11.705 1.00 64.88 73 VAL A C 1
ATOM 563 O O . VAL A 1 73 ? 16.171 -5.194 -12.821 1.00 64.88 73 VAL A O 1
ATOM 566 N N . THR A 1 74 ? 14.790 -4.187 -11.386 1.00 72.94 74 THR A N 1
ATOM 567 C CA . THR A 1 74 ? 13.584 -4.197 -12.236 1.00 72.94 74 THR A CA 1
ATOM 568 C C . THR A 1 74 ? 13.196 -2.787 -12.684 1.00 72.94 74 THR A C 1
ATOM 570 O O . THR A 1 74 ? 12.019 -2.475 -12.865 1.00 72.94 74 THR A O 1
ATOM 573 N N . SER A 1 75 ? 14.192 -1.916 -12.855 1.00 79.19 75 SER A N 1
ATOM 574 C CA . SER A 1 75 ? 14.024 -0.556 -13.367 1.00 79.19 75 SER A CA 1
ATOM 575 C C . SER A 1 75 ? 14.588 -0.428 -14.776 1.00 79.19 75 SER A C 1
ATOM 577 O O . SER A 1 75 ? 15.649 -0.965 -15.089 1.00 79.19 75 SER A O 1
ATOM 579 N N . VAL A 1 76 ? 13.889 0.328 -15.618 1.00 83.00 76 VAL A N 1
ATOM 580 C CA . VAL A 1 76 ? 14.291 0.629 -16.991 1.00 83.00 76 VAL A CA 1
ATOM 581 C C . VAL A 1 76 ? 14.396 2.140 -17.154 1.00 83.00 76 VAL A C 1
ATOM 583 O O . VAL A 1 76 ? 13.424 2.857 -16.918 1.00 83.00 76 VAL A O 1
ATOM 586 N N . ASP A 1 77 ? 15.565 2.610 -17.581 1.00 85.19 77 ASP A N 1
ATOM 587 C CA . ASP A 1 77 ? 15.784 4.011 -17.941 1.00 85.19 77 ASP A CA 1
ATOM 588 C C . ASP A 1 77 ? 15.558 4.184 -19.441 1.00 85.19 77 ASP A C 1
ATOM 590 O O . ASP A 1 77 ? 16.182 3.510 -20.261 1.00 85.19 77 ASP A O 1
ATOM 594 N N . VAL A 1 78 ? 14.638 5.078 -19.789 1.00 85.56 78 VAL A N 1
ATOM 595 C CA . VAL A 1 78 ? 14.145 5.295 -21.146 1.00 85.56 78 VAL A CA 1
ATOM 596 C C . VAL A 1 78 ? 14.472 6.717 -21.570 1.00 85.56 78 VAL A C 1
ATOM 598 O O . VAL A 1 78 ? 14.134 7.675 -20.872 1.00 85.56 78 VAL A O 1
ATOM 601 N N . TYR A 1 79 ? 15.088 6.856 -22.743 1.00 86.75 79 TYR A N 1
ATOM 602 C CA . TYR A 1 79 ? 15.262 8.155 -23.383 1.00 86.75 79 TYR A CA 1
ATOM 603 C C . TYR A 1 79 ? 13.937 8.625 -23.980 1.00 86.75 79 TYR A C 1
ATOM 605 O O . TYR A 1 79 ? 13.340 7.924 -24.799 1.00 86.75 79 TYR A O 1
ATOM 613 N N . THR A 1 80 ? 13.485 9.816 -23.605 1.00 86.81 80 THR A N 1
ATOM 614 C CA . THR A 1 80 ? 12.235 10.394 -24.099 1.00 86.81 80 THR A CA 1
ATOM 615 C C . THR A 1 80 ? 12.328 11.904 -24.267 1.00 86.81 80 THR A C 1
ATOM 617 O O . THR A 1 80 ? 13.021 12.580 -23.522 1.00 86.81 80 THR A O 1
ATOM 620 N N . GLN A 1 81 ? 11.616 12.434 -25.262 1.00 85.94 81 GLN A N 1
ATOM 621 C CA . GLN A 1 81 ? 11.416 13.876 -25.456 1.00 85.94 81 GLN A CA 1
ATOM 622 C C . GLN A 1 81 ? 10.047 14.344 -24.935 1.00 85.94 81 GLN A C 1
ATOM 624 O O . GLN A 1 81 ? 9.760 15.539 -24.958 1.00 85.94 81 GLN A O 1
ATOM 629 N N . ASP A 1 82 ? 9.200 13.404 -24.506 1.00 87.62 82 ASP A N 1
ATOM 630 C CA . ASP A 1 82 ? 7.850 13.641 -24.006 1.00 87.62 82 ASP A CA 1
ATOM 631 C C . ASP A 1 82 ? 7.498 12.566 -22.964 1.00 87.62 82 ASP A C 1
ATOM 633 O O . ASP A 1 82 ? 7.098 11.442 -23.289 1.00 87.62 82 ASP A O 1
ATOM 637 N N . HIS A 1 83 ? 7.689 12.912 -21.690 1.00 84.31 83 HIS A N 1
ATOM 638 C CA . HIS A 1 83 ? 7.468 12.003 -20.565 1.00 84.31 83 HIS A CA 1
ATOM 639 C C . HIS A 1 83 ? 6.010 11.555 -20.436 1.00 84.31 83 HIS A C 1
ATOM 641 O O . HIS A 1 83 ? 5.763 10.425 -20.020 1.00 84.31 83 HIS A O 1
ATOM 647 N N . GLU A 1 84 ? 5.049 12.407 -20.798 1.00 88.00 84 GLU A N 1
ATOM 648 C CA . GLU A 1 84 ? 3.622 12.075 -20.736 1.00 88.00 84 GLU A CA 1
ATOM 649 C C . GLU A 1 84 ? 3.269 11.049 -21.816 1.00 88.00 84 GLU A C 1
ATOM 651 O O . GLU A 1 84 ? 2.605 10.046 -21.537 1.00 88.00 84 GLU A O 1
ATOM 656 N N . LEU A 1 85 ? 3.764 11.255 -23.039 1.00 88.00 85 LEU A N 1
ATOM 657 C CA . LEU A 1 85 ? 3.555 10.319 -24.140 1.00 88.00 85 LEU A CA 1
ATOM 658 C C . LEU A 1 85 ? 4.181 8.951 -23.842 1.00 88.00 85 LEU A C 1
ATOM 660 O O . LEU A 1 85 ? 3.542 7.926 -24.069 1.00 88.00 85 LEU A O 1
ATOM 664 N N . THR A 1 86 ? 5.401 8.921 -23.299 1.00 88.62 86 THR A N 1
ATOM 665 C CA . THR A 1 86 ? 6.067 7.667 -22.905 1.00 88.62 86 THR A CA 1
ATOM 666 C C . THR A 1 86 ? 5.343 6.963 -21.760 1.00 88.62 86 THR A C 1
ATOM 668 O O . THR A 1 86 ? 5.179 5.746 -21.797 1.00 88.62 86 THR A O 1
ATOM 671 N N . ALA A 1 87 ? 4.859 7.699 -20.756 1.00 87.25 87 ALA A N 1
ATOM 672 C CA . ALA A 1 87 ? 4.074 7.115 -19.670 1.00 87.25 87 ALA A CA 1
ATOM 673 C C . ALA A 1 87 ? 2.785 6.462 -20.196 1.00 87.25 87 ALA A C 1
ATOM 675 O O . ALA A 1 87 ? 2.450 5.333 -19.835 1.00 87.25 87 ALA A O 1
ATOM 676 N N . ASN A 1 88 ? 2.074 7.158 -21.086 1.00 88.31 88 ASN A N 1
ATOM 677 C CA . ASN A 1 88 ? 0.828 6.673 -21.668 1.00 88.31 88 ASN A CA 1
ATOM 678 C C . ASN A 1 88 ? 1.035 5.528 -22.670 1.00 88.31 88 ASN A C 1
ATOM 680 O O . ASN A 1 88 ? 0.179 4.648 -22.740 1.00 88.31 88 ASN A O 1
ATOM 684 N N . SER A 1 89 ? 2.170 5.463 -23.375 1.00 88.81 89 SER A N 1
ATOM 685 C CA . SER A 1 89 ? 2.468 4.330 -24.263 1.00 88.81 89 SER A CA 1
ATOM 686 C C . SER A 1 89 ? 2.632 3.017 -23.492 1.00 88.81 89 SER A C 1
ATOM 688 O O . SER A 1 89 ? 2.236 1.968 -23.988 1.00 88.81 89 SER A O 1
ATOM 690 N N . VAL A 1 90 ? 3.151 3.064 -22.258 1.00 87.38 90 VAL A N 1
ATOM 691 C CA . VAL A 1 90 ? 3.214 1.889 -21.371 1.00 87.38 90 VAL A CA 1
ATOM 692 C C . VAL A 1 90 ? 1.813 1.423 -20.979 1.00 87.38 90 VAL A C 1
ATOM 694 O O . VAL A 1 90 ? 1.558 0.222 -20.967 1.00 87.38 90 VAL A O 1
ATOM 697 N N . VAL A 1 91 ? 0.894 2.354 -20.696 1.00 85.88 91 VAL A N 1
ATOM 698 C CA . VAL A 1 91 ? -0.511 2.023 -20.403 1.00 85.88 91 VAL A CA 1
ATOM 699 C C . VAL A 1 91 ? -1.158 1.335 -21.599 1.00 85.88 91 VAL A C 1
ATOM 701 O O . VAL A 1 91 ? -1.730 0.263 -21.438 1.00 85.88 91 VAL A O 1
ATOM 704 N N . GLU A 1 92 ? -1.025 1.919 -22.791 1.00 85.12 92 GLU A N 1
ATOM 705 C CA . GLU A 1 92 ? -1.574 1.358 -24.032 1.00 85.12 92 GLU A CA 1
ATOM 706 C C . GLU A 1 92 ? -0.992 -0.025 -24.333 1.00 85.12 92 GLU A C 1
ATOM 708 O O . GLU A 1 92 ? -1.731 -0.961 -24.624 1.00 85.12 92 GLU A O 1
ATOM 713 N N . PHE A 1 93 ? 0.322 -0.191 -24.179 1.00 86.75 93 PHE A N 1
ATOM 714 C CA . PHE A 1 93 ? 0.974 -1.480 -24.372 1.00 86.75 93 PHE A CA 1
ATOM 715 C C . PHE A 1 93 ? 0.444 -2.553 -23.415 1.00 86.75 93 PHE A C 1
ATOM 717 O O . PHE A 1 93 ? 0.170 -3.676 -23.832 1.00 86.75 93 PHE A O 1
ATOM 724 N N . LEU A 1 94 ? 0.288 -2.221 -22.134 1.00 82.44 94 LEU A N 1
ATOM 725 C CA . LEU A 1 94 ? -0.235 -3.146 -21.131 1.00 82.44 94 LEU A CA 1
ATOM 726 C C . LEU A 1 94 ? -1.708 -3.499 -21.378 1.00 82.44 94 LEU A C 1
ATOM 728 O O . LEU A 1 94 ? -2.087 -4.655 -21.198 1.00 82.44 94 LEU A O 1
ATOM 732 N N . GLU A 1 95 ? -2.514 -2.530 -21.821 1.00 78.62 95 GLU A N 1
ATOM 733 C CA . GLU A 1 95 ? -3.906 -2.745 -22.239 1.00 78.62 95 GLU A CA 1
ATOM 734 C C . GLU A 1 95 ? -3.998 -3.686 -23.457 1.00 78.62 95 GLU A C 1
ATOM 736 O O . GLU A 1 95 ? -4.898 -4.525 -23.516 1.00 78.62 95 GLU A O 1
ATOM 741 N N . ASP A 1 96 ? -3.061 -3.575 -24.405 1.00 76.50 96 ASP A N 1
ATOM 742 C CA . ASP A 1 96 ? -3.046 -4.364 -25.642 1.00 76.50 96 ASP A CA 1
ATOM 743 C C . ASP A 1 96 ? -2.466 -5.778 -25.459 1.00 76.50 96 ASP A C 1
ATOM 745 O O . ASP A 1 96 ? -2.918 -6.727 -26.103 1.00 76.50 96 ASP A O 1
ATOM 749 N N . VAL A 1 97 ? -1.444 -5.935 -24.612 1.00 71.25 97 VAL A N 1
ATOM 750 C CA . VAL A 1 97 ? -0.676 -7.187 -24.483 1.00 71.25 97 VAL A CA 1
ATOM 751 C C . VAL A 1 97 ? -1.217 -8.116 -23.402 1.00 71.25 97 VAL A C 1
ATOM 753 O O . VAL A 1 97 ? -0.980 -9.327 -23.469 1.00 71.25 97 VAL A O 1
ATOM 756 N N . ILE A 1 98 ? -1.940 -7.588 -22.414 1.00 69.44 98 ILE A N 1
ATOM 757 C CA . ILE A 1 98 ? -2.443 -8.387 -21.298 1.00 69.44 98 ILE A CA 1
ATOM 758 C C . ILE A 1 98 ? -3.966 -8.502 -21.397 1.00 69.44 98 ILE A C 1
ATOM 760 O O . ILE A 1 98 ? -4.720 -7.691 -20.868 1.00 69.44 98 ILE A O 1
ATOM 764 N N . GLU A 1 99 ? -4.416 -9.542 -22.108 1.00 58.34 99 GLU A N 1
ATOM 765 C CA . GLU A 1 99 ? -5.830 -9.751 -22.456 1.00 58.34 99 GLU A CA 1
ATOM 766 C C . GLU A 1 99 ? -6.760 -9.904 -21.229 1.00 58.34 99 GLU A C 1
ATOM 768 O O . GLU A 1 99 ? -7.943 -9.552 -21.334 1.00 58.34 99 GLU A O 1
ATOM 773 N N . ASP A 1 100 ? -6.219 -10.344 -20.082 1.00 62.22 100 ASP A N 1
ATOM 774 C CA . ASP A 1 100 ? -6.910 -10.603 -18.806 1.00 62.22 100 ASP A CA 1
ATOM 775 C C . ASP A 1 100 ? -6.228 -9.872 -17.629 1.00 62.22 100 ASP A C 1
ATOM 777 O O . ASP A 1 100 ? -5.620 -10.485 -16.750 1.00 62.22 100 ASP A O 1
ATOM 781 N N . CYS A 1 101 ? -6.303 -8.540 -17.635 1.00 62.03 101 CYS A N 1
ATOM 782 C CA . CYS A 1 101 ? -5.672 -7.687 -16.630 1.00 62.03 101 CYS A CA 1
ATOM 783 C C . CYS A 1 101 ? -6.591 -6.554 -16.170 1.00 62.03 101 CYS A C 1
ATOM 785 O O . CYS A 1 101 ? -7.184 -5.845 -16.990 1.00 62.03 101 CYS A O 1
ATOM 787 N N . ASP A 1 102 ? -6.684 -6.374 -14.852 1.00 66.00 102 ASP A N 1
ATOM 788 C CA . ASP A 1 102 ? -7.375 -5.244 -14.233 1.00 66.00 102 ASP A CA 1
ATOM 789 C C . ASP A 1 102 ? -6.357 -4.139 -13.930 1.00 66.00 102 ASP A C 1
ATOM 791 O O . ASP A 1 102 ? -5.680 -4.161 -12.906 1.00 66.00 102 ASP A O 1
ATOM 795 N N . ILE A 1 103 ? -6.236 -3.160 -14.832 1.00 72.19 103 ILE A N 1
ATOM 796 C CA . ILE A 1 103 ? -5.301 -2.038 -14.676 1.00 72.19 103 ILE A CA 1
ATOM 797 C C . ILE A 1 103 ? -5.993 -0.871 -13.969 1.00 72.19 103 ILE A C 1
ATOM 799 O O . ILE A 1 103 ? -6.991 -0.325 -14.445 1.00 72.19 103 ILE A O 1
ATOM 803 N N . THR A 1 104 ? -5.407 -0.432 -12.859 1.00 73.88 104 THR A N 1
ATOM 804 C CA . THR A 1 104 ? -5.765 0.800 -12.154 1.00 73.88 104 THR A CA 1
ATOM 805 C C . THR A 1 104 ? -4.686 1.856 -12.365 1.00 73.88 104 THR A C 1
ATOM 807 O O . THR A 1 104 ? -3.537 1.684 -11.956 1.00 73.88 104 THR A O 1
ATOM 810 N N . VAL A 1 105 ? -5.072 2.986 -12.961 1.00 70.06 105 VAL A N 1
ATOM 811 C CA . VAL A 1 105 ? -4.184 4.134 -13.193 1.00 70.06 105 VAL A CA 1
ATOM 812 C C . VAL A 1 105 ? -4.366 5.173 -12.089 1.00 70.06 105 VAL A C 1
ATOM 814 O O . VAL A 1 105 ? -5.458 5.713 -11.909 1.00 70.06 105 VAL A O 1
ATOM 817 N N . LYS A 1 106 ? -3.289 5.490 -11.369 1.00 71.25 106 LYS A N 1
ATOM 818 C CA . LYS A 1 106 ? -3.232 6.576 -10.380 1.00 71.25 106 LYS A CA 1
ATOM 819 C C . LYS A 1 106 ? -2.508 7.767 -10.995 1.00 71.25 106 LYS A C 1
ATOM 821 O O . LYS A 1 106 ? -1.281 7.858 -10.935 1.00 71.25 106 LYS A O 1
ATOM 826 N N . GLN A 1 107 ? -3.289 8.631 -11.644 1.00 65.19 107 GLN A N 1
ATOM 827 C CA . GLN A 1 107 ? -2.796 9.735 -12.475 1.00 65.19 107 GLN A CA 1
ATOM 828 C C . GLN A 1 107 ? -1.867 10.686 -11.707 1.00 65.19 107 GLN A C 1
ATOM 830 O O . GLN A 1 107 ? -0.808 11.046 -12.202 1.00 65.19 107 GLN A O 1
ATOM 835 N N . ASP A 1 108 ? -2.236 11.025 -10.473 1.00 64.31 108 ASP A N 1
ATOM 836 C CA . ASP A 1 108 ? -1.512 11.922 -9.566 1.00 64.31 108 ASP A CA 1
ATOM 837 C C . ASP A 1 108 ? -0.138 11.391 -9.134 1.00 64.31 108 ASP A C 1
ATOM 839 O O . ASP A 1 108 ? 0.752 12.164 -8.786 1.00 64.31 108 ASP A O 1
ATOM 843 N N . LYS A 1 109 ? 0.037 10.068 -9.160 1.00 64.56 109 LYS A N 1
ATOM 844 C CA . LYS A 1 109 ? 1.238 9.382 -8.670 1.00 64.56 109 LYS A CA 1
ATOM 845 C C . LYS A 1 109 ? 2.118 8.831 -9.781 1.00 64.56 109 LYS A C 1
ATOM 847 O O . LYS A 1 109 ? 3.139 8.230 -9.469 1.00 64.56 109 LYS A O 1
ATOM 852 N N . PHE A 1 110 ? 1.713 8.978 -11.047 1.00 76.12 110 PHE A N 1
ATOM 853 C CA . PHE A 1 110 ? 2.371 8.303 -12.168 1.00 76.12 110 PHE A CA 1
ATOM 854 C C . PHE A 1 110 ? 2.585 6.805 -11.870 1.00 76.12 110 PHE A C 1
ATOM 856 O O . PHE A 1 110 ? 3.670 6.246 -12.029 1.00 76.12 110 PHE A O 1
ATOM 863 N N . LYS A 1 111 ? 1.524 6.170 -11.349 1.00 82.50 111 LYS A N 1
ATOM 864 C CA . LYS A 1 111 ? 1.523 4.778 -10.891 1.00 82.50 111 LYS A CA 1
ATOM 865 C C . LYS A 1 111 ? 0.464 3.963 -11.629 1.00 82.50 111 LYS A C 1
ATOM 867 O O . LYS A 1 111 ? -0.687 4.388 -11.742 1.00 82.50 111 LYS A O 1
ATOM 872 N N . LEU A 1 112 ? 0.838 2.754 -12.034 1.00 80.75 112 LEU A N 1
ATOM 873 C CA . LEU A 1 112 ? -0.069 1.691 -12.461 1.00 80.75 112 LEU A CA 1
ATOM 874 C C . LEU A 1 112 ? -0.060 0.580 -11.414 1.00 80.75 112 LEU A C 1
ATOM 876 O O . LEU A 1 112 ? 0.999 0.209 -10.915 1.00 80.75 112 LEU A O 1
ATOM 880 N N . ALA A 1 113 ? -1.231 0.056 -11.083 1.00 81.12 113 ALA A N 1
ATOM 881 C CA . ALA A 1 113 ? -1.383 -1.161 -10.294 1.00 81.12 113 ALA A CA 1
ATOM 882 C C . ALA A 1 113 ? -2.236 -2.137 -11.094 1.00 81.12 113 ALA A C 1
ATOM 884 O O . ALA A 1 113 ? -3.248 -1.721 -11.663 1.00 81.12 113 ALA A O 1
ATOM 885 N N . MET A 1 114 ? -1.819 -3.395 -11.174 1.00 80.88 114 MET A N 1
ATOM 886 C CA . MET A 1 114 ? -2.520 -4.377 -11.984 1.00 80.88 114 MET A CA 1
ATOM 887 C C . MET A 1 114 ? -2.398 -5.794 -11.445 1.00 80.88 114 MET A C 1
ATOM 889 O O . MET A 1 114 ? -1.339 -6.173 -10.957 1.00 80.88 114 MET A O 1
ATOM 893 N N . ASP A 1 115 ? -3.451 -6.587 -11.617 1.00 78.56 115 ASP A N 1
ATOM 894 C CA . ASP A 1 115 ? -3.417 -8.026 -11.361 1.00 78.56 115 ASP A CA 1
ATOM 895 C C . ASP A 1 115 ? -3.404 -8.775 -12.696 1.00 78.56 115 ASP A C 1
ATOM 897 O O . ASP A 1 115 ? -4.313 -8.621 -13.517 1.00 78.56 115 ASP A O 1
ATOM 901 N N . VAL A 1 116 ? -2.358 -9.574 -12.917 1.00 78.50 116 VAL A N 1
ATOM 902 C CA . VAL A 1 116 ? -2.113 -10.314 -14.161 1.00 78.50 116 VAL A CA 1
ATOM 903 C C . VAL A 1 116 ? -2.194 -11.805 -13.900 1.00 78.50 116 VAL A C 1
ATOM 905 O O . VAL A 1 116 ? -1.620 -12.296 -12.929 1.00 78.50 116 VAL A O 1
ATOM 908 N N . TYR A 1 117 ? -2.866 -12.523 -14.798 1.00 79.38 117 TYR A N 1
ATOM 909 C CA . TYR A 1 117 ? -3.009 -13.972 -14.741 1.00 79.38 117 TYR A CA 1
ATOM 910 C C . TYR A 1 117 ? -2.300 -14.639 -15.920 1.00 79.38 117 TYR A C 1
ATOM 912 O O . TYR A 1 117 ? -2.397 -14.171 -17.055 1.00 79.38 117 TYR A O 1
ATOM 920 N N . ASP A 1 118 ? -1.613 -15.752 -15.670 1.00 76.62 118 ASP A N 1
ATOM 921 C CA . ASP A 1 118 ? -1.088 -16.594 -16.743 1.00 76.62 118 ASP A CA 1
ATOM 922 C C . ASP A 1 118 ? -2.131 -17.593 -17.275 1.00 76.62 118 ASP A C 1
ATOM 924 O O . ASP A 1 118 ? -3.233 -17.759 -16.743 1.00 76.62 118 ASP A O 1
ATOM 928 N N . ALA A 1 119 ? -1.757 -18.319 -18.331 1.00 74.50 119 ALA A N 1
ATOM 929 C CA . ALA A 1 119 ? -2.602 -19.343 -18.944 1.00 74.50 119 ALA A CA 1
ATOM 930 C C . ALA A 1 119 ? -2.918 -20.537 -18.015 1.00 74.50 119 ALA A C 1
ATOM 932 O O . ALA A 1 119 ? -3.814 -21.331 -18.317 1.00 74.50 119 ALA A O 1
ATOM 933 N N . TRP A 1 120 ? -2.185 -20.688 -16.909 1.00 76.19 120 TRP A N 1
ATOM 934 C CA . TRP A 1 120 ? -2.384 -21.722 -15.894 1.00 76.19 120 TRP A CA 1
ATOM 935 C C . TRP A 1 120 ? -3.167 -21.213 -14.672 1.00 76.19 120 TRP A C 1
ATOM 937 O O . TRP A 1 120 ? -3.477 -22.006 -13.781 1.00 76.19 120 TRP A O 1
ATOM 947 N N . GLY A 1 121 ? -3.549 -19.932 -14.657 1.00 69.81 121 GLY A N 1
ATOM 948 C CA . GLY A 1 121 ? -4.298 -19.281 -13.588 1.00 69.81 121 GLY A CA 1
ATOM 949 C C . GLY A 1 121 ? -3.447 -18.813 -12.405 1.00 69.81 121 GLY A C 1
ATOM 950 O O . GLY A 1 121 ? -4.019 -18.481 -11.367 1.00 69.81 121 GLY A O 1
ATOM 951 N N . GLN A 1 122 ? -2.114 -18.793 -12.516 1.00 75.31 122 GLN A N 1
ATOM 952 C CA . GLN A 1 122 ? -1.269 -18.116 -11.531 1.00 75.31 122 GLN A CA 1
ATOM 953 C C . GLN A 1 122 ? -1.436 -16.607 -11.668 1.00 75.31 122 GLN A C 1
ATOM 955 O O . GLN A 1 122 ? -1.534 -16.097 -12.779 1.00 75.31 122 GLN A O 1
ATOM 960 N N . MET A 1 123 ? -1.442 -15.903 -10.539 1.00 81.31 123 MET A N 1
ATOM 961 C CA . MET A 1 123 ? -1.627 -14.456 -10.489 1.00 81.31 123 MET A CA 1
ATOM 962 C C . MET A 1 123 ? -0.361 -13.771 -9.980 1.00 81.31 123 MET A C 1
ATOM 964 O O . MET A 1 123 ? 0.283 -14.287 -9.065 1.00 81.31 123 MET A O 1
ATOM 968 N N . ALA A 1 124 ? -0.046 -12.604 -10.531 1.00 76.94 124 ALA A N 1
ATOM 969 C CA . ALA A 1 124 ? 0.868 -11.634 -9.945 1.00 76.94 124 ALA A CA 1
ATOM 970 C C . ALA A 1 124 ? 0.203 -10.259 -9.870 1.00 76.94 124 ALA A C 1
ATOM 972 O O . ALA A 1 124 ? -0.406 -9.809 -10.841 1.00 76.94 124 ALA A O 1
ATOM 973 N N . SER A 1 125 ? 0.366 -9.588 -8.733 1.00 78.44 125 SER A N 1
ATOM 974 C CA . SER A 1 125 ? 0.016 -8.182 -8.571 1.00 78.44 125 SER A CA 1
ATOM 975 C C . SER A 1 125 ? 1.253 -7.336 -8.839 1.00 78.44 125 SER A C 1
ATOM 977 O O . SER A 1 125 ? 2.280 -7.473 -8.167 1.00 78.44 125 SER A O 1
ATOM 979 N N . VAL A 1 126 ? 1.176 -6.502 -9.867 1.00 81.38 126 VAL A N 1
ATOM 980 C CA . VAL A 1 126 ? 2.293 -5.750 -10.429 1.00 81.38 126 VAL A CA 1
ATOM 981 C C . VAL A 1 126 ? 2.034 -4.257 -10.275 1.00 81.38 126 VAL A C 1
ATOM 983 O O . VAL A 1 126 ? 1.010 -3.722 -10.701 1.00 81.38 126 VAL A O 1
ATOM 986 N N . CYS A 1 127 ? 3.005 -3.566 -9.695 1.00 84.56 127 CYS A N 1
ATOM 987 C CA . CYS A 1 127 ? 3.039 -2.121 -9.577 1.00 84.56 127 CYS A CA 1
ATOM 988 C C . CYS A 1 127 ? 4.087 -1.563 -10.548 1.00 84.56 127 CYS A C 1
ATOM 990 O O . CYS A 1 127 ? 5.228 -2.027 -10.578 1.00 84.56 127 CYS A O 1
ATOM 992 N N . VAL A 1 128 ? 3.710 -0.556 -11.336 1.00 85.94 128 VAL A N 1
ATOM 993 C CA . VAL A 1 128 ? 4.624 0.178 -12.219 1.00 85.94 128 VAL A CA 1
ATOM 994 C C . VAL A 1 128 ? 4.659 1.632 -11.780 1.00 85.94 128 VAL A C 1
ATOM 996 O O . VAL A 1 128 ? 3.633 2.312 -11.785 1.00 85.94 128 VAL A O 1
ATOM 999 N N . LEU A 1 129 ? 5.839 2.101 -11.395 1.00 82.00 129 LEU A N 1
ATOM 1000 C CA . LEU A 1 129 ? 6.101 3.474 -10.983 1.00 82.00 129 LEU A CA 1
ATOM 1001 C C . LEU A 1 129 ? 6.921 4.182 -12.052 1.00 82.00 129 LEU A C 1
ATOM 1003 O O . LEU A 1 129 ? 7.875 3.627 -12.594 1.00 82.00 129 LEU A O 1
ATOM 1007 N N . MET A 1 130 ? 6.553 5.419 -12.347 1.00 85.62 130 MET A N 1
ATOM 1008 C CA . MET A 1 130 ? 7.139 6.200 -13.424 1.00 85.62 130 MET A CA 1
ATOM 1009 C C . MET A 1 130 ? 7.702 7.508 -12.878 1.00 85.62 130 MET A C 1
ATOM 1011 O O . MET A 1 130 ? 6.992 8.285 -12.243 1.00 85.62 130 MET A O 1
ATOM 1015 N N . PHE A 1 131 ? 8.982 7.758 -13.142 1.00 81.88 131 PHE A N 1
ATOM 1016 C CA . PHE A 1 131 ? 9.717 8.877 -12.567 1.00 81.88 131 PHE A CA 1
ATOM 1017 C C . PHE A 1 131 ? 10.454 9.698 -13.617 1.00 81.88 131 PHE A C 1
ATOM 1019 O O . PHE A 1 131 ? 11.024 9.176 -14.573 1.00 81.88 131 PHE A O 1
ATOM 1026 N N . PHE A 1 132 ? 10.523 11.000 -13.374 1.00 82.00 132 PHE A N 1
ATOM 1027 C CA . PHE A 1 132 ? 11.376 11.925 -14.101 1.00 82.00 132 PHE A CA 1
ATOM 1028 C C . PHE A 1 132 ? 12.823 11.803 -13.600 1.00 82.00 132 PHE A C 1
ATOM 1030 O O . PHE A 1 132 ? 13.078 11.980 -12.403 1.00 82.00 132 PHE A O 1
ATOM 1037 N N . LEU A 1 133 ? 13.771 11.542 -14.507 1.00 80.75 133 LEU A N 1
ATOM 1038 C CA . LEU A 1 133 ? 15.212 11.586 -14.221 1.00 80.75 133 LEU A CA 1
ATOM 1039 C C . LEU A 1 133 ? 15.828 12.894 -14.722 1.00 80.75 133 LEU A C 1
ATOM 1041 O O . LEU A 1 133 ? 16.477 13.616 -13.964 1.00 80.75 133 LEU A O 1
ATOM 1045 N N . SER A 1 134 ? 15.598 13.212 -15.994 1.00 84.38 134 SER A N 1
ATOM 1046 C CA . SER A 1 134 ? 16.102 14.415 -16.651 1.00 84.38 134 SER A CA 1
ATOM 1047 C C . SER A 1 134 ? 15.155 14.853 -17.773 1.00 84.38 134 SER A C 1
ATOM 1049 O O . SER A 1 134 ? 14.158 14.188 -18.049 1.00 84.38 134 SER A O 1
ATOM 1051 N N . GLU A 1 135 ? 15.452 15.979 -18.430 1.00 84.56 135 GLU A N 1
ATOM 1052 C CA . GLU A 1 135 ? 14.653 16.468 -19.567 1.00 84.56 135 GLU A CA 1
ATOM 1053 C C . GLU A 1 135 ? 14.584 15.469 -20.730 1.00 84.56 135 GLU A C 1
ATOM 1055 O O . GLU A 1 135 ? 13.641 15.531 -21.510 1.00 84.56 135 GLU A O 1
ATOM 1060 N N . GLU A 1 136 ? 15.546 14.547 -20.826 1.00 89.38 136 GLU A N 1
ATOM 1061 C CA . GLU A 1 136 ? 15.610 13.547 -21.896 1.00 89.38 136 GLU A CA 1
ATOM 1062 C C . GLU A 1 136 ? 15.454 12.105 -21.387 1.00 89.38 136 GLU A C 1
ATOM 1064 O O . GLU A 1 136 ? 15.542 11.168 -22.177 1.00 89.38 136 GLU A O 1
ATOM 1069 N N . GLU A 1 137 ? 15.247 11.896 -20.081 1.00 86.62 137 GLU A N 1
ATOM 1070 C CA . GLU A 1 137 ? 15.230 10.561 -19.475 1.00 86.62 137 GLU A CA 1
ATOM 1071 C C . GLU A 1 137 ? 14.097 10.387 -18.459 1.00 86.62 137 GLU A C 1
ATOM 1073 O O . GLU A 1 137 ? 13.800 11.255 -17.628 1.00 86.62 137 GLU A O 1
ATOM 1078 N N . MET A 1 138 ? 13.513 9.196 -18.485 1.00 85.94 138 MET A N 1
ATOM 1079 C CA . MET A 1 138 ? 12.460 8.740 -17.592 1.00 85.94 138 MET A CA 1
ATOM 1080 C C . MET A 1 138 ? 12.821 7.358 -17.051 1.00 85.94 138 MET A C 1
ATOM 1082 O O . MET A 1 138 ? 13.317 6.518 -17.795 1.00 85.94 138 MET A O 1
ATOM 1086 N N . ARG A 1 139 ? 12.547 7.098 -15.773 1.00 83.12 139 ARG A N 1
ATOM 1087 C CA . ARG A 1 139 ? 12.691 5.767 -15.175 1.00 83.12 139 ARG A CA 1
ATOM 1088 C C . ARG A 1 139 ? 11.331 5.111 -15.022 1.00 83.12 139 ARG A C 1
ATOM 1090 O O . ARG A 1 139 ? 10.421 5.713 -14.457 1.00 83.12 139 ARG A O 1
ATOM 1097 N N . VAL A 1 140 ? 11.220 3.864 -15.459 1.00 85.75 140 VAL A N 1
ATOM 1098 C CA . VAL A 1 140 ? 10.054 3.006 -15.241 1.00 85.75 140 VAL A CA 1
ATOM 1099 C C . VAL A 1 140 ? 10.478 1.860 -14.329 1.00 85.75 140 VAL A C 1
ATOM 1101 O O . VAL A 1 140 ? 11.305 1.033 -14.703 1.00 85.75 140 VAL A O 1
ATOM 1104 N N . CYS A 1 141 ? 9.951 1.836 -13.111 1.00 84.00 141 CYS A N 1
ATOM 1105 C CA . CYS A 1 141 ? 10.263 0.850 -12.084 1.00 84.00 141 CYS A CA 1
ATOM 1106 C C . CYS A 1 141 ? 9.107 -0.137 -11.944 1.00 84.00 141 CYS A C 1
ATOM 1108 O O . CYS A 1 141 ? 7.959 0.271 -11.780 1.00 84.00 141 CYS A O 1
ATOM 1110 N N . PHE A 1 142 ? 9.417 -1.429 -11.963 1.00 82.62 142 PHE A N 1
ATOM 1111 C CA . PHE A 1 142 ? 8.442 -2.504 -11.817 1.00 82.62 142 PHE A CA 1
ATOM 1112 C C . PHE A 1 142 ? 8.628 -3.184 -10.463 1.00 82.62 142 PHE A C 1
ATOM 1114 O O . PHE A 1 142 ? 9.749 -3.519 -10.083 1.00 82.62 142 PHE A O 1
ATOM 1121 N N . ARG A 1 143 ? 7.532 -3.420 -9.747 1.00 79.75 143 ARG A N 1
ATOM 1122 C CA . ARG A 1 143 ? 7.514 -4.131 -8.467 1.00 79.75 143 ARG A CA 1
ATOM 1123 C C . ARG A 1 143 ? 6.440 -5.208 -8.497 1.00 79.75 143 ARG A C 1
ATOM 1125 O O . ARG A 1 143 ? 5.345 -4.977 -9.004 1.00 79.75 143 ARG A O 1
ATOM 1132 N N . CYS A 1 144 ? 6.764 -6.377 -7.962 1.00 75.25 144 CYS A N 1
ATOM 1133 C CA . CYS A 1 144 ? 5.778 -7.412 -7.686 1.00 75.25 144 CYS A CA 1
ATOM 1134 C C . CYS A 1 144 ? 5.313 -7.228 -6.242 1.00 75.25 144 CYS A C 1
ATOM 1136 O O . CYS A 1 144 ? 6.106 -7.436 -5.328 1.00 75.25 144 CYS A O 1
ATOM 1138 N N . ASP A 1 145 ? 4.064 -6.818 -6.046 1.00 70.06 145 ASP A N 1
ATOM 1139 C CA . ASP A 1 145 ? 3.501 -6.616 -4.708 1.00 70.06 145 ASP A CA 1
ATOM 1140 C C . ASP A 1 145 ? 3.134 -7.969 -4.069 1.00 70.06 145 ASP A C 1
ATOM 1142 O O . ASP A 1 145 ? 3.314 -8.161 -2.872 1.00 70.06 145 ASP A O 1
ATOM 1146 N N . GLN A 1 146 ? 2.657 -8.931 -4.869 1.00 65.31 146 GLN A N 1
ATOM 1147 C CA . GLN A 1 146 ? 2.302 -10.286 -4.422 1.00 65.31 146 GLN A CA 1
ATOM 1148 C C . GLN A 1 146 ? 2.164 -11.255 -5.609 1.00 65.31 146 GLN A C 1
ATOM 1150 O O . GLN A 1 146 ? 1.934 -10.827 -6.740 1.00 65.31 146 GLN A O 1
ATOM 1155 N N . GLY A 1 147 ? 2.237 -12.565 -5.353 1.00 70.25 147 GLY A N 1
ATOM 1156 C CA . GLY A 1 147 ? 1.939 -13.609 -6.341 1.00 70.25 147 GLY A CA 1
ATOM 1157 C C . GLY A 1 147 ? 3.159 -14.205 -7.056 1.00 70.25 147 GLY A C 1
ATOM 1158 O O . GLY A 1 147 ? 4.257 -14.269 -6.507 1.00 70.25 147 GLY A O 1
ATOM 1159 N N . SER A 1 148 ? 2.947 -14.724 -8.268 1.00 75.44 148 SER A N 1
ATOM 1160 C CA . SER A 1 148 ? 3.940 -15.506 -9.014 1.00 75.44 148 SER A CA 1
ATOM 1161 C C . SER A 1 148 ? 5.019 -14.635 -9.664 1.00 75.44 148 SER A C 1
ATOM 1163 O O . SER A 1 148 ? 4.735 -13.762 -10.486 1.00 75.44 148 SER A O 1
ATOM 1165 N N . ARG A 1 149 ? 6.291 -14.933 -9.366 1.00 75.19 149 ARG A N 1
ATOM 1166 C CA . ARG A 1 149 ? 7.445 -14.256 -9.986 1.00 75.19 149 ARG A CA 1
ATOM 1167 C C . ARG A 1 149 ? 7.534 -14.492 -11.481 1.00 75.19 149 ARG A C 1
ATOM 1169 O O . ARG A 1 149 ? 7.919 -13.581 -12.202 1.00 75.19 149 ARG A O 1
ATOM 1176 N N . ASP A 1 150 ? 7.185 -15.691 -11.933 1.00 77.88 150 ASP A N 1
ATOM 1177 C CA . ASP A 1 150 ? 7.263 -16.042 -13.350 1.00 77.88 150 ASP A CA 1
ATOM 1178 C C . ASP A 1 150 ? 6.292 -15.177 -14.163 1.00 77.88 150 ASP A C 1
ATOM 1180 O O . ASP A 1 150 ? 6.651 -14.659 -15.220 1.00 77.88 150 ASP A O 1
ATOM 1184 N N . VAL A 1 151 ? 5.097 -14.936 -13.613 1.00 79.62 151 VAL A N 1
ATOM 1185 C CA . VAL A 1 151 ? 4.094 -14.042 -14.206 1.00 79.62 151 VAL A CA 1
ATOM 1186 C C . VAL A 1 151 ? 4.565 -12.586 -14.170 1.00 79.62 151 VAL A C 1
ATOM 1188 O O . VAL A 1 151 ? 4.491 -11.895 -15.183 1.00 79.62 151 VAL A O 1
ATOM 1191 N N . PHE A 1 152 ? 5.117 -12.119 -13.045 1.00 84.06 152 PHE A N 1
ATOM 1192 C CA . PHE A 1 152 ? 5.689 -10.770 -12.949 1.00 84.06 152 PHE A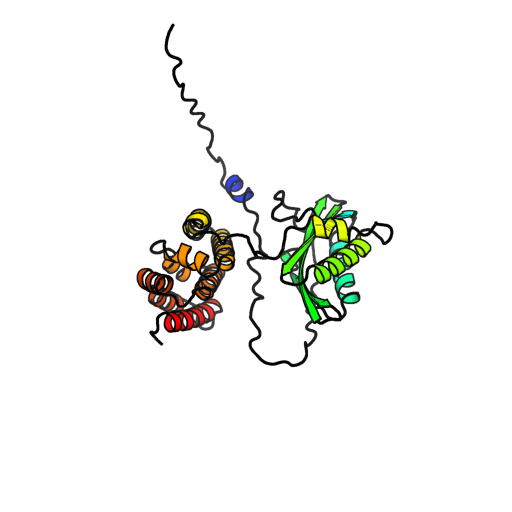 CA 1
ATOM 1193 C C . PHE A 1 152 ? 6.823 -10.532 -13.958 1.00 84.06 152 PHE A C 1
ATOM 1195 O O . PHE A 1 152 ? 6.861 -9.493 -14.617 1.00 84.06 152 PHE A O 1
ATOM 1202 N N . LEU A 1 153 ? 7.744 -11.485 -14.100 1.00 81.94 153 LEU A N 1
ATOM 1203 C CA . LEU A 1 153 ? 8.892 -11.362 -14.997 1.00 81.94 153 LEU A CA 1
ATOM 1204 C C . LEU A 1 153 ? 8.487 -11.356 -16.466 1.00 81.94 153 LEU A C 1
ATOM 1206 O O . LEU A 1 153 ? 9.097 -10.634 -17.251 1.00 81.94 153 LEU A O 1
ATOM 1210 N N . ASP A 1 154 ? 7.457 -12.117 -16.835 1.00 84.00 154 ASP A N 1
ATOM 1211 C CA . ASP A 1 154 ? 6.884 -12.065 -18.179 1.00 84.00 154 ASP A CA 1
ATOM 1212 C C . ASP A 1 154 ? 6.326 -10.664 -18.484 1.00 84.00 154 ASP A C 1
ATOM 1214 O O . ASP A 1 154 ? 6.632 -10.088 -19.529 1.00 84.00 154 ASP A O 1
ATOM 1218 N N . VAL A 1 155 ? 5.596 -10.056 -17.541 1.00 84.88 155 VAL A N 1
ATOM 1219 C CA . VAL A 1 155 ? 5.107 -8.669 -17.671 1.00 84.88 155 VAL A CA 1
ATOM 1220 C C . VAL A 1 155 ? 6.270 -7.683 -17.788 1.00 84.88 155 VAL A C 1
ATOM 1222 O O . VAL A 1 155 ? 6.287 -6.851 -18.699 1.00 84.88 155 VAL A O 1
ATOM 1225 N N . TYR A 1 156 ? 7.259 -7.786 -16.898 1.00 86.38 156 TYR A N 1
ATOM 1226 C CA . TYR A 1 156 ? 8.438 -6.925 -16.904 1.00 86.38 156 TYR A CA 1
ATOM 1227 C C . TYR A 1 156 ? 9.202 -7.006 -18.232 1.00 86.38 156 TYR A C 1
ATOM 1229 O O . TYR A 1 156 ? 9.482 -5.971 -18.833 1.00 86.38 156 TYR A O 1
ATOM 1237 N N . GLU A 1 157 ? 9.515 -8.206 -18.729 1.00 83.69 157 GLU A N 1
ATOM 1238 C CA . GLU A 1 157 ? 10.294 -8.370 -19.963 1.00 83.69 157 GLU A CA 1
ATOM 1239 C C . GLU A 1 157 ? 9.529 -7.884 -21.195 1.00 83.69 157 GLU A C 1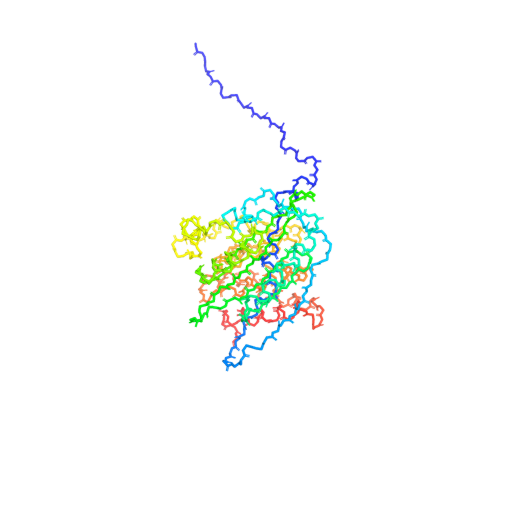
ATOM 1241 O O . GLU A 1 157 ? 10.123 -7.253 -22.069 1.00 83.69 157 GLU A O 1
ATOM 1246 N N . ARG A 1 158 ? 8.210 -8.099 -21.257 1.00 84.94 158 ARG A N 1
ATOM 1247 C CA . ARG A 1 158 ? 7.374 -7.559 -22.340 1.00 84.94 158 ARG A CA 1
ATOM 1248 C C . ARG A 1 158 ? 7.397 -6.031 -22.347 1.00 84.94 158 ARG A C 1
ATOM 1250 O O . ARG A 1 158 ? 7.632 -5.431 -23.396 1.00 84.94 158 ARG A O 1
ATOM 1257 N N . CYS A 1 159 ? 7.220 -5.400 -21.187 1.00 86.50 159 CYS A N 1
ATOM 1258 C CA . CYS A 1 159 ? 7.275 -3.942 -21.060 1.00 86.50 159 CYS A CA 1
ATOM 1259 C C . CYS A 1 159 ? 8.671 -3.386 -21.343 1.00 86.50 159 CYS A C 1
ATOM 1261 O O . CYS A 1 159 ? 8.818 -2.387 -22.044 1.00 86.50 159 CYS A O 1
ATOM 1263 N N . ARG A 1 160 ? 9.716 -4.050 -20.848 1.00 84.31 160 ARG A N 1
ATOM 1264 C CA . ARG A 1 160 ? 11.105 -3.695 -21.133 1.00 84.31 160 ARG A CA 1
ATOM 1265 C C . ARG A 1 160 ? 11.400 -3.776 -22.629 1.00 84.31 160 ARG A C 1
ATOM 1267 O O . ARG A 1 160 ? 12.005 -2.853 -23.164 1.00 84.31 160 ARG A O 1
ATOM 1274 N N . ALA A 1 161 ? 10.962 -4.835 -23.310 1.00 83.31 161 ALA A N 1
ATOM 1275 C CA . ALA A 1 161 ? 11.141 -4.989 -24.752 1.00 83.31 161 ALA A CA 1
ATOM 1276 C C . ALA A 1 161 ? 10.393 -3.905 -25.545 1.00 83.31 161 ALA A C 1
ATOM 1278 O O . ALA A 1 161 ? 10.926 -3.400 -26.532 1.00 83.31 161 ALA A O 1
ATOM 1279 N N . HIS A 1 162 ? 9.203 -3.499 -25.091 1.00 87.00 162 HIS A N 1
ATOM 1280 C CA . HIS A 1 162 ? 8.476 -2.363 -25.660 1.00 87.00 162 HIS A CA 1
ATOM 1281 C C . HIS A 1 162 ? 9.244 -1.041 -25.501 1.00 87.00 162 HIS A C 1
ATOM 1283 O O . HIS A 1 162 ? 9.370 -0.284 -26.460 1.00 87.00 162 HIS A O 1
ATOM 1289 N N . LEU A 1 163 ? 9.795 -0.788 -24.311 1.00 84.25 163 LEU A N 1
ATOM 1290 C CA . LEU A 1 163 ? 10.484 0.462 -23.976 1.00 84.25 163 LEU A CA 1
ATOM 1291 C C . LEU A 1 163 ? 11.893 0.577 -24.582 1.00 84.25 163 LEU A C 1
ATOM 1293 O O . LEU A 1 163 ? 12.297 1.659 -24.998 1.00 84.25 163 LEU A O 1
ATOM 1297 N N . MET A 1 164 ? 12.645 -0.524 -24.635 1.00 80.75 164 MET 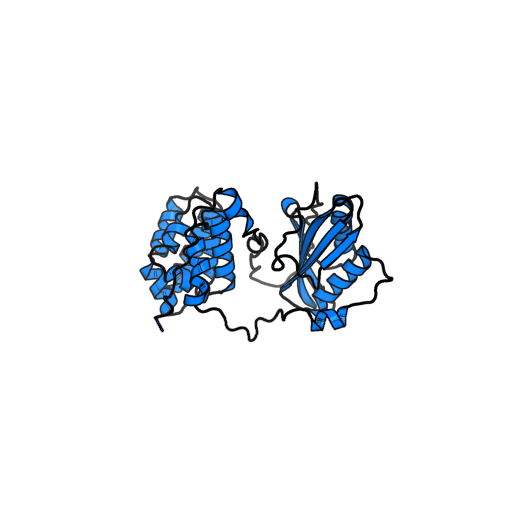A N 1
ATOM 1298 C CA . MET A 1 164 ? 14.060 -0.548 -25.046 1.00 80.75 164 MET A CA 1
ATOM 1299 C C . MET A 1 164 ? 14.280 -1.125 -26.453 1.00 80.75 164 MET A C 1
ATOM 1301 O O . MET A 1 164 ? 15.389 -1.054 -26.988 1.00 80.75 164 MET A O 1
ATOM 1305 N N . GLY A 1 165 ? 13.241 -1.705 -27.057 1.00 70.44 165 GLY A N 1
ATOM 1306 C CA . GLY A 1 165 ? 13.295 -2.408 -28.336 1.00 70.44 165 GLY A CA 1
ATOM 1307 C C . GLY A 1 165 ? 13.744 -3.873 -28.225 1.00 70.44 165 GLY A C 1
ATOM 1308 O O . GLY A 1 165 ? 14.542 -4.257 -27.365 1.00 70.44 165 GLY A O 1
ATOM 1309 N N . GLU A 1 166 ? 13.273 -4.694 -29.172 1.00 56.62 166 GLU A N 1
ATOM 1310 C CA . GLU A 1 166 ? 13.452 -6.161 -29.231 1.00 56.62 166 GLU A CA 1
ATOM 1311 C C . GLU A 1 166 ? 14.915 -6.644 -29.331 1.00 56.62 166 GLU A C 1
ATOM 1313 O O . GLU A 1 166 ? 15.192 -7.836 -29.221 1.00 56.62 166 GLU A O 1
ATOM 1318 N N . ALA A 1 167 ? 15.874 -5.742 -29.557 1.00 49.72 167 ALA A N 1
ATOM 1319 C CA . ALA A 1 167 ? 17.292 -6.081 -29.697 1.00 49.72 167 ALA A CA 1
ATOM 1320 C C . ALA A 1 167 ? 18.027 -6.255 -28.353 1.00 49.72 167 ALA A C 1
ATOM 1322 O O . ALA A 1 167 ? 19.214 -6.592 -28.343 1.00 49.72 167 ALA A O 1
ATOM 1323 N N . THR A 1 168 ? 17.357 -6.009 -27.225 1.00 53.88 168 THR A N 1
ATOM 1324 C CA . THR A 1 168 ? 17.957 -6.159 -25.898 1.00 53.88 168 THR A CA 1
ATOM 1325 C C . THR A 1 168 ? 17.904 -7.624 -25.436 1.00 53.88 168 THR A C 1
ATOM 1327 O O . THR A 1 168 ? 16.846 -8.247 -25.499 1.00 53.88 168 THR A O 1
ATOM 1330 N N . PRO A 1 169 ? 19.027 -8.224 -24.981 1.00 53.34 169 PRO A N 1
ATOM 1331 C CA . PRO A 1 169 ? 19.023 -9.596 -24.475 1.00 53.34 169 PRO A CA 1
ATOM 1332 C C . PRO A 1 169 ? 18.024 -9.742 -23.321 1.00 53.34 169 PRO A C 1
ATOM 1334 O O . PRO A 1 169 ? 17.934 -8.848 -22.471 1.00 53.34 169 PRO A O 1
ATOM 1337 N N . SER A 1 170 ? 17.284 -10.853 -23.298 1.00 55.12 170 SER A N 1
ATOM 1338 C CA . SER A 1 170 ? 16.460 -11.245 -22.149 1.00 55.12 170 SER A CA 1
ATOM 1339 C C . SER A 1 170 ? 17.354 -11.383 -20.917 1.00 55.12 170 SER A C 1
ATOM 1341 O O . SER A 1 170 ? 18.425 -11.989 -20.978 1.00 55.12 170 SER A O 1
ATOM 1343 N N . THR A 1 171 ? 16.914 -10.787 -19.816 1.00 57.88 171 THR A N 1
ATOM 1344 C CA . THR A 1 171 ? 17.639 -10.721 -18.540 1.00 57.88 171 THR A CA 1
ATOM 1345 C C . THR A 1 171 ? 17.025 -11.645 -17.487 1.00 57.88 171 THR A C 1
ATOM 1347 O O . THR A 1 171 ? 17.493 -11.698 -16.356 1.00 57.88 171 THR A O 1
ATOM 1350 N N . SER A 1 172 ? 16.003 -12.420 -17.859 1.00 55.25 172 SER A N 1
ATOM 1351 C CA . SER A 1 172 ? 15.086 -13.105 -16.943 1.00 55.25 172 SER A CA 1
ATOM 1352 C C . SER A 1 172 ? 15.778 -14.041 -15.949 1.00 55.25 172 SER A C 1
ATOM 1354 O O . SER A 1 172 ? 15.410 -14.057 -14.781 1.00 55.25 172 SER A O 1
ATOM 1356 N N . ALA A 1 173 ? 16.804 -14.784 -16.378 1.00 52.97 173 ALA A N 1
ATOM 1357 C CA . ALA A 1 173 ? 17.542 -15.695 -15.497 1.00 52.97 173 ALA A CA 1
ATOM 1358 C C . ALA A 1 173 ? 18.430 -14.949 -14.482 1.00 52.97 173 ALA A C 1
ATOM 1360 O O . ALA A 1 173 ? 18.439 -15.292 -13.306 1.00 52.97 173 ALA A O 1
ATOM 1361 N N . GLU A 1 174 ? 19.132 -13.898 -14.913 1.00 58.03 174 GLU A N 1
ATOM 1362 C CA . GLU A 1 174 ? 19.970 -13.074 -14.027 1.00 58.03 174 GLU A CA 1
ATOM 1363 C C . GLU A 1 174 ? 19.116 -12.212 -13.081 1.00 58.03 174 GLU A C 1
ATOM 1365 O O . GLU A 1 174 ? 19.502 -11.953 -11.941 1.00 58.03 174 GLU A O 1
ATOM 1370 N N . LEU A 1 175 ? 17.926 -11.805 -13.530 1.00 57.16 175 LEU A N 1
ATOM 1371 C CA . LEU A 1 175 ? 16.937 -11.096 -12.721 1.00 57.16 175 LEU A CA 1
ATOM 1372 C C . LEU A 1 175 ? 16.306 -12.005 -11.668 1.00 57.16 175 LEU A C 1
ATOM 1374 O O . LEU A 1 175 ? 16.202 -11.595 -10.521 1.00 57.16 175 LEU A O 1
ATOM 1378 N N . LEU A 1 176 ? 15.950 -13.248 -12.006 1.00 56.25 176 LEU A N 1
ATOM 1379 C CA . LEU A 1 176 ? 15.463 -14.234 -11.030 1.00 56.25 176 LEU A CA 1
ATOM 1380 C C . LEU A 1 176 ? 16.447 -14.450 -9.878 1.00 56.25 176 LEU A C 1
ATOM 1382 O O . LEU A 1 176 ? 16.025 -14.495 -8.724 1.00 56.25 176 LEU A O 1
ATOM 1386 N N . ASP A 1 177 ? 17.739 -14.546 -10.195 1.00 55.44 177 ASP A N 1
ATOM 1387 C CA . ASP A 1 177 ? 18.803 -14.778 -9.213 1.00 55.44 177 ASP A CA 1
ATOM 1388 C C . ASP A 1 177 ? 19.126 -13.536 -8.360 1.00 55.44 177 ASP A C 1
ATOM 1390 O O . ASP A 1 177 ? 19.673 -13.665 -7.264 1.00 55.44 177 ASP A O 1
ATOM 1394 N N . SER A 1 178 ? 18.814 -12.331 -8.851 1.00 53.88 178 SER A N 1
ATOM 1395 C CA . SER A 1 178 ? 19.113 -11.057 -8.175 1.00 53.88 178 SER A CA 1
ATOM 1396 C C . SER A 1 178 ? 17.902 -10.391 -7.525 1.00 53.88 178 SER A C 1
ATOM 1398 O O . SER A 1 178 ? 18.077 -9.513 -6.676 1.00 53.88 178 SER A O 1
ATOM 1400 N N . MET A 1 179 ? 16.683 -10.801 -7.880 1.00 50.97 179 MET A N 1
ATOM 1401 C CA . MET A 1 179 ? 15.477 -10.346 -7.205 1.00 50.97 179 MET A CA 1
ATOM 1402 C C . MET A 1 179 ? 15.436 -10.922 -5.786 1.00 50.97 179 MET A C 1
ATOM 1404 O O . MET A 1 179 ? 15.509 -12.145 -5.616 1.00 50.97 179 MET A O 1
ATOM 1408 N N . PRO A 1 180 ? 15.285 -10.071 -4.755 1.00 48.44 180 PRO A N 1
ATOM 1409 C CA . PRO A 1 180 ? 15.097 -10.557 -3.400 1.00 48.44 180 PRO A CA 1
ATOM 1410 C C . PRO A 1 180 ? 13.856 -11.460 -3.344 1.00 48.44 180 PRO A C 1
ATOM 1412 O O . PRO A 1 180 ? 12.902 -11.255 -4.105 1.00 48.44 180 PRO A O 1
ATOM 1415 N N . PRO A 1 181 ? 13.858 -12.493 -2.486 1.00 44.38 181 PRO A N 1
ATOM 1416 C CA . PRO A 1 181 ? 12.717 -13.371 -2.386 1.00 44.38 181 PRO A CA 1
ATOM 1417 C C . PRO A 1 181 ? 11.453 -12.600 -1.974 1.00 44.38 181 PRO A C 1
ATOM 1419 O O . PRO A 1 181 ? 11.441 -11.941 -0.945 1.00 44.38 181 PRO A O 1
ATOM 1422 N N . LEU A 1 182 ? 10.401 -12.689 -2.798 1.00 42.81 182 LEU A N 1
ATOM 1423 C CA . LEU A 1 182 ? 9.048 -12.202 -2.491 1.00 42.81 182 LEU A CA 1
ATOM 1424 C C . LEU A 1 182 ? 8.381 -13.005 -1.371 1.00 42.81 182 LEU A C 1
ATOM 1426 O O . LEU A 1 182 ? 7.489 -12.502 -0.696 1.00 42.81 182 LEU A O 1
ATOM 1430 N N . ASP A 1 183 ? 8.808 -14.255 -1.188 1.00 42.31 183 ASP A N 1
ATOM 1431 C CA . ASP A 1 183 ? 8.379 -15.040 -0.046 1.00 42.31 183 ASP A CA 1
ATOM 1432 C C . ASP A 1 183 ? 9.169 -14.550 1.164 1.00 42.31 183 ASP A C 1
ATOM 1434 O O . ASP A 1 183 ? 10.363 -14.817 1.292 1.00 42.31 183 ASP A O 1
ATOM 1438 N N . MET A 1 184 ? 8.467 -13.889 2.081 1.00 42.84 184 MET A N 1
ATOM 1439 C CA . MET A 1 184 ? 8.901 -13.680 3.467 1.00 42.84 184 MET A CA 1
ATOM 1440 C C . MET A 1 184 ? 8.997 -15.014 4.240 1.00 42.84 184 MET A C 1
ATOM 1442 O O . MET A 1 184 ? 9.121 -15.022 5.463 1.00 42.84 184 MET A O 1
ATOM 1446 N N . GLU A 1 185 ? 8.935 -16.170 3.564 1.00 41.12 185 GLU A N 1
ATOM 1447 C CA . GLU A 1 185 ? 9.173 -17.470 4.179 1.00 41.12 185 GLU A CA 1
ATOM 1448 C C . GLU A 1 185 ? 10.642 -17.571 4.608 1.00 41.12 185 GLU A C 1
ATOM 1450 O O . GLU A 1 185 ? 11.542 -17.861 3.820 1.00 41.12 185 GLU A O 1
ATOM 1455 N N . GLY A 1 186 ? 10.877 -17.319 5.895 1.00 40.25 186 GLY A N 1
ATOM 1456 C CA . GLY A 1 186 ? 12.194 -17.399 6.526 1.00 40.25 186 GLY A CA 1
ATOM 1457 C C . GLY A 1 186 ? 12.816 -16.055 6.895 1.00 40.25 186 GLY A C 1
ATOM 1458 O O . GLY A 1 186 ? 13.936 -16.048 7.406 1.00 40.25 186 GLY A O 1
ATOM 1459 N N . VAL A 1 187 ? 12.112 -14.940 6.679 1.00 49.19 187 V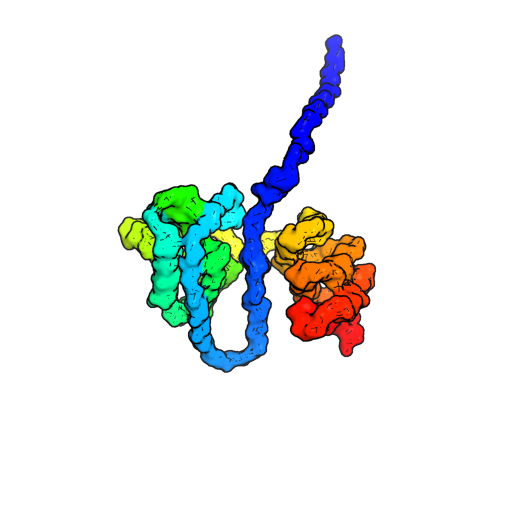AL A N 1
ATOM 1460 C CA . VAL A 1 187 ? 12.412 -13.680 7.370 1.00 49.19 187 VAL A CA 1
ATOM 1461 C C . VAL A 1 187 ? 11.634 -13.705 8.680 1.00 49.19 187 VAL A C 1
ATOM 1463 O O . VAL A 1 187 ? 10.408 -13.802 8.668 1.00 49.19 187 VAL A O 1
ATOM 1466 N N . ASP A 1 188 ? 12.343 -13.688 9.809 1.00 54.53 188 ASP A N 1
ATOM 1467 C CA . ASP A 1 188 ? 11.692 -13.602 11.114 1.00 54.53 188 ASP A CA 1
ATOM 1468 C C . ASP A 1 188 ? 10.855 -12.316 11.159 1.00 54.53 188 ASP A C 1
ATOM 1470 O O . ASP A 1 188 ? 11.362 -11.229 10.872 1.00 54.53 188 ASP A O 1
ATOM 1474 N N . MET A 1 189 ? 9.566 -12.448 11.488 1.00 57.84 189 MET A N 1
ATOM 1475 C CA . MET A 1 189 ? 8.703 -11.287 11.711 1.00 57.84 189 MET A CA 1
ATOM 1476 C C . MET A 1 189 ? 9.331 -10.400 12.796 1.00 57.84 189 MET A C 1
ATOM 1478 O O . MET A 1 189 ? 9.836 -10.943 13.787 1.00 57.84 189 MET A O 1
ATOM 1482 N N . PRO A 1 190 ? 9.305 -9.065 12.633 1.00 67.44 190 PRO A N 1
ATOM 1483 C CA . PRO A 1 190 ? 9.860 -8.157 13.629 1.00 67.44 190 PRO A CA 1
ATOM 1484 C C . PRO A 1 190 ? 9.172 -8.378 14.976 1.00 67.44 190 PRO A C 1
ATOM 1486 O O . PRO A 1 190 ? 7.988 -8.710 15.027 1.00 67.44 190 PRO A O 1
ATOM 1489 N N . THR A 1 191 ? 9.908 -8.212 16.072 1.00 77.31 191 THR A N 1
ATOM 1490 C CA . THR A 1 191 ? 9.312 -8.239 17.413 1.00 77.31 191 THR A CA 1
ATOM 1491 C C . THR A 1 191 ? 8.600 -6.919 17.713 1.00 77.31 191 THR A C 1
ATOM 1493 O O . THR A 1 191 ? 8.815 -5.913 17.038 1.00 77.31 191 THR A O 1
ATOM 1496 N N . VAL A 1 192 ? 7.763 -6.895 18.755 1.00 81.12 192 VAL A N 1
ATOM 1497 C CA . VAL A 1 192 ? 7.113 -5.657 19.220 1.00 81.12 192 VAL A CA 1
ATOM 1498 C C . VAL A 1 192 ? 8.152 -4.576 19.543 1.00 81.12 192 VAL A C 1
ATOM 1500 O O . VAL A 1 192 ? 7.933 -3.400 19.258 1.00 81.12 192 VAL A O 1
ATOM 1503 N N . GLU A 1 193 ? 9.292 -4.963 20.114 1.00 77.19 193 GLU A N 1
ATOM 1504 C CA . GLU A 1 193 ? 10.379 -4.049 20.452 1.00 77.19 193 GLU A CA 1
ATOM 1505 C C . GLU A 1 193 ? 11.077 -3.462 19.218 1.00 77.19 193 GLU A C 1
ATOM 1507 O O . GLU A 1 193 ? 11.493 -2.301 19.255 1.00 77.19 193 GLU A O 1
ATOM 1512 N N . ASP A 1 194 ? 11.177 -4.227 18.128 1.00 62.25 194 ASP A N 1
ATOM 1513 C CA . ASP A 1 194 ? 11.819 -3.777 16.887 1.00 62.25 194 ASP A CA 1
ATOM 1514 C C . ASP A 1 194 ? 11.009 -2.676 16.182 1.00 62.25 194 ASP A C 1
ATOM 1516 O O . ASP A 1 194 ? 11.588 -1.845 15.488 1.00 62.25 194 ASP A O 1
ATOM 1520 N N . LEU A 1 195 ? 9.694 -2.617 16.425 1.00 71.88 195 LEU A N 1
ATOM 1521 C CA . LEU A 1 195 ? 8.755 -1.671 15.805 1.00 71.88 195 LEU A CA 1
ATOM 1522 C C . LEU A 1 195 ? 8.624 -0.335 16.561 1.00 71.88 195 LEU A C 1
ATOM 1524 O O . LEU A 1 195 ? 7.693 0.441 16.335 1.00 71.88 195 LEU A O 1
ATOM 1528 N N . SER A 1 196 ? 9.521 -0.055 17.515 1.00 77.50 196 SER A N 1
ATOM 1529 C CA . SER A 1 196 ? 9.412 1.136 18.373 1.00 77.50 196 SER A CA 1
ATOM 1530 C C . SER A 1 196 ? 9.436 2.457 17.595 1.00 77.50 196 SER A C 1
ATOM 1532 O O . SER A 1 196 ? 8.779 3.415 18.003 1.00 77.50 196 SER A O 1
ATOM 1534 N N . PHE A 1 197 ? 10.161 2.494 16.473 1.00 67.44 197 PHE A N 1
ATOM 1535 C CA . PHE A 1 197 ? 10.324 3.692 15.657 1.00 67.44 197 PHE A CA 1
ATOM 1536 C C . PHE A 1 197 ? 9.031 4.022 14.908 1.00 67.44 197 PHE A C 1
ATOM 1538 O O . PHE A 1 197 ? 8.564 5.158 14.929 1.00 67.44 197 PHE A O 1
ATOM 1545 N N . GLU A 1 198 ? 8.399 3.015 14.314 1.00 78.75 198 GLU A N 1
ATOM 1546 C CA . GLU A 1 198 ? 7.111 3.144 13.648 1.00 78.75 198 GLU A CA 1
ATOM 1547 C C . GLU A 1 198 ? 6.037 3.554 14.659 1.00 78.75 198 GLU A C 1
ATOM 1549 O O . GLU A 1 198 ? 5.241 4.450 14.391 1.00 78.75 198 GLU A O 1
ATOM 1554 N N . VAL A 1 199 ? 6.048 2.981 15.867 1.00 79.56 199 VAL A N 1
ATOM 1555 C CA . VAL A 1 199 ? 5.132 3.397 16.941 1.00 79.56 199 VAL A CA 1
ATOM 1556 C C . VAL A 1 199 ? 5.357 4.865 17.347 1.00 79.56 199 VAL A C 1
ATOM 1558 O O . VAL A 1 199 ? 4.380 5.566 17.612 1.00 79.56 199 VAL A O 1
ATOM 1561 N N . ASP A 1 200 ? 6.598 5.366 17.358 1.00 74.44 200 ASP A N 1
ATOM 1562 C CA . ASP A 1 200 ? 6.880 6.794 17.581 1.00 74.44 200 ASP A CA 1
ATOM 1563 C C . ASP A 1 200 ? 6.308 7.675 16.455 1.00 74.44 200 ASP A C 1
ATOM 1565 O O . ASP A 1 200 ? 5.735 8.732 16.728 1.00 74.44 200 ASP A O 1
ATOM 1569 N N . MET A 1 201 ? 6.392 7.229 15.199 1.00 73.25 201 MET A N 1
ATOM 1570 C CA . MET A 1 201 ? 5.829 7.945 14.046 1.00 73.25 201 MET A CA 1
ATOM 1571 C C . MET A 1 201 ? 4.292 8.020 14.070 1.00 73.25 201 MET A C 1
ATOM 1573 O O . MET A 1 201 ? 3.716 8.990 13.573 1.00 73.25 201 MET A O 1
ATOM 1577 N N . VAL A 1 202 ? 3.603 7.045 14.676 1.00 80.69 202 VAL A N 1
ATOM 1578 C CA . VAL A 1 202 ? 2.140 7.100 14.881 1.00 80.69 202 VAL A CA 1
ATOM 1579 C C . VAL A 1 202 ? 1.736 8.277 15.786 1.00 80.69 202 VAL A C 1
ATOM 1581 O O . VAL A 1 202 ? 0.635 8.818 15.651 1.00 80.69 202 VAL A O 1
ATOM 1584 N N . GLU A 1 203 ? 2.621 8.710 16.685 1.00 86.19 203 GLU A N 1
ATOM 1585 C CA . GLU A 1 203 ? 2.408 9.868 17.562 1.00 86.19 203 GLU A CA 1
ATOM 1586 C C . GLU A 1 203 ? 2.875 11.206 16.953 1.00 86.19 203 GLU A C 1
ATOM 1588 O O . GLU A 1 203 ? 2.798 12.234 17.634 1.00 86.19 203 GLU A O 1
ATOM 1593 N N . ASP A 1 204 ? 3.331 11.229 15.692 1.00 84.31 204 ASP A N 1
ATOM 1594 C CA . ASP A 1 204 ? 3.767 12.462 15.023 1.00 84.31 204 ASP A CA 1
ATOM 1595 C C . ASP A 1 204 ? 2.614 13.482 14.902 1.00 84.31 204 ASP A C 1
ATOM 1597 O O . ASP A 1 204 ? 1.445 13.197 15.146 1.00 84.31 204 ASP A O 1
ATOM 1601 N N . THR A 1 205 ? 2.914 14.720 14.527 1.00 76.69 205 THR A N 1
ATOM 1602 C CA . THR A 1 205 ? 1.889 15.739 14.247 1.00 76.69 205 THR A CA 1
ATOM 1603 C C . THR A 1 205 ? 1.397 15.703 12.801 1.00 76.69 205 THR A C 1
ATOM 1605 O O . THR A 1 205 ? 0.282 16.139 12.522 1.00 76.69 205 THR A O 1
ATOM 1608 N N . ASN A 1 206 ? 2.205 15.175 11.881 1.00 74.56 206 ASN A N 1
ATOM 1609 C CA . ASN A 1 206 ? 1.922 15.108 10.459 1.00 74.56 206 ASN A CA 1
ATOM 1610 C C . ASN A 1 206 ? 1.062 13.880 10.126 1.00 74.56 206 ASN A C 1
ATOM 1612 O O . ASN A 1 206 ? 1.482 12.737 10.285 1.00 74.56 206 ASN A O 1
ATOM 1616 N N . GLU A 1 207 ? -0.137 14.122 9.598 1.00 66.44 207 GLU A N 1
ATOM 1617 C CA . GLU A 1 207 ? -1.101 13.080 9.217 1.00 66.44 207 GLU A CA 1
ATOM 1618 C C . GLU A 1 207 ? -0.529 12.057 8.224 1.00 66.44 207 GLU A C 1
ATOM 1620 O O . GLU A 1 207 ? -0.863 10.873 8.288 1.00 66.44 207 GLU A O 1
ATOM 1625 N N . SER A 1 208 ? 0.350 12.497 7.320 1.00 63.19 208 SER A N 1
ATOM 1626 C CA . SER A 1 208 ? 0.983 11.626 6.329 1.00 63.19 208 SER A CA 1
ATOM 1627 C C . SER A 1 208 ? 1.956 10.650 6.985 1.00 63.19 208 SER A C 1
ATOM 1629 O O . SER A 1 208 ? 1.935 9.468 6.653 1.00 63.19 208 SER A O 1
ATOM 1631 N N . VAL A 1 209 ? 2.748 11.130 7.952 1.00 61.06 209 VAL A N 1
ATOM 1632 C CA . VAL A 1 209 ? 3.706 10.315 8.719 1.00 61.06 209 VAL A CA 1
ATOM 1633 C C . VAL A 1 209 ? 2.966 9.275 9.561 1.00 61.06 209 VAL A C 1
ATOM 1635 O O . VAL A 1 209 ? 3.332 8.102 9.555 1.00 61.06 209 VAL A O 1
ATOM 1638 N N . LYS A 1 210 ? 1.855 9.668 10.202 1.00 76.12 210 LYS A N 1
ATOM 1639 C CA . LYS A 1 210 ? 0.992 8.731 10.938 1.00 76.12 210 LYS A CA 1
ATOM 1640 C C . LYS A 1 210 ? 0.452 7.617 10.046 1.00 76.12 210 LYS A C 1
ATOM 1642 O O . LYS A 1 210 ? 0.490 6.450 10.424 1.00 76.12 210 LYS A O 1
ATOM 1647 N N . CYS A 1 211 ? -0.090 7.974 8.879 1.00 67.75 211 CYS A N 1
ATOM 1648 C CA . CYS A 1 211 ? -0.677 7.000 7.956 1.00 67.75 211 CYS A CA 1
ATOM 1649 C C . CYS A 1 211 ? 0.364 6.002 7.439 1.00 67.75 211 CYS A C 1
ATOM 1651 O O . CYS A 1 211 ? 0.049 4.825 7.290 1.00 67.75 211 CYS A O 1
ATOM 1653 N N . GLU A 1 212 ? 1.583 6.468 7.174 1.00 60.12 212 GLU A N 1
ATOM 1654 C CA . GLU A 1 212 ? 2.700 5.628 6.744 1.00 60.12 212 GLU A CA 1
ATOM 1655 C C . GLU A 1 212 ? 3.089 4.629 7.833 1.00 60.12 212 GLU A C 1
ATOM 1657 O O . GLU A 1 212 ? 3.085 3.424 7.589 1.00 60.12 212 GLU A O 1
ATOM 1662 N N . ALA A 1 213 ? 3.298 5.114 9.056 1.00 66.81 213 ALA A N 1
ATOM 1663 C CA . ALA A 1 213 ? 3.616 4.271 10.198 1.00 66.81 213 ALA A CA 1
ATOM 1664 C C . ALA A 1 213 ? 2.544 3.200 10.448 1.00 66.81 213 ALA A C 1
ATOM 1666 O O . ALA A 1 213 ? 2.852 2.017 10.568 1.00 66.81 213 ALA A O 1
ATOM 1667 N N . LEU A 1 214 ? 1.266 3.594 10.444 1.00 74.62 214 LEU A N 1
ATOM 1668 C CA . LEU A 1 214 ? 0.146 2.662 10.594 1.00 74.62 214 LEU A CA 1
ATOM 1669 C C . LEU A 1 214 ? 0.102 1.622 9.471 1.00 74.62 214 LEU A C 1
ATOM 1671 O O . LEU A 1 214 ? -0.304 0.490 9.722 1.00 74.62 214 LEU A O 1
ATOM 1675 N N . SER A 1 215 ? 0.512 1.977 8.252 1.00 72.75 215 SER A N 1
ATOM 1676 C CA . SER A 1 215 ? 0.560 1.028 7.141 1.00 72.75 215 SER A CA 1
ATOM 1677 C C . SER A 1 215 ? 1.684 0.009 7.303 1.00 72.75 215 SER A C 1
ATOM 1679 O O . SER A 1 215 ? 1.421 -1.179 7.162 1.00 72.75 215 SER A O 1
ATOM 1681 N N . VAL A 1 216 ? 2.893 0.448 7.668 1.00 69.50 216 VAL A N 1
ATOM 1682 C CA . VAL A 1 216 ? 4.020 -0.460 7.953 1.00 69.50 216 VAL A CA 1
ATOM 1683 C C . VAL A 1 216 ? 3.653 -1.430 9.079 1.00 69.50 216 VAL A C 1
ATOM 1685 O O . VAL A 1 216 ? 3.890 -2.633 8.990 1.00 69.50 216 VAL A O 1
ATOM 1688 N N . LEU A 1 217 ? 2.992 -0.921 10.120 1.00 74.56 217 LEU A N 1
ATOM 1689 C CA . LEU A 1 217 ? 2.515 -1.736 11.234 1.00 74.56 217 LEU A CA 1
ATOM 1690 C C . LEU A 1 217 ? 1.401 -2.706 10.808 1.00 74.56 217 LEU A C 1
ATOM 1692 O O . LEU A 1 217 ? 1.351 -3.819 11.323 1.00 74.56 217 LEU A O 1
ATOM 1696 N N . CYS A 1 218 ? 0.539 -2.344 9.849 1.00 77.19 218 CYS A N 1
ATOM 1697 C CA . CYS A 1 218 ? -0.450 -3.280 9.296 1.00 77.19 218 CYS A CA 1
ATOM 1698 C C . CYS A 1 218 ? 0.226 -4.461 8.595 1.00 77.19 218 CYS A C 1
ATOM 1700 O O . CYS A 1 218 ? -0.222 -5.594 8.752 1.00 77.19 218 CYS A O 1
ATOM 1702 N N . ASP A 1 219 ? 1.300 -4.204 7.848 1.00 73.00 219 ASP A N 1
ATOM 1703 C CA . ASP A 1 219 ? 2.033 -5.242 7.115 1.00 73.00 219 ASP A CA 1
ATOM 1704 C C . ASP A 1 219 ? 2.764 -6.211 8.066 1.00 73.00 219 ASP A C 1
ATOM 1706 O O . ASP A 1 219 ? 3.077 -7.342 7.696 1.00 73.00 219 ASP A O 1
ATOM 1710 N N . CYS A 1 220 ? 2.954 -5.809 9.328 1.00 70.81 220 CYS A N 1
ATOM 1711 C CA . CYS A 1 220 ? 3.478 -6.654 10.402 1.00 70.81 220 CYS A CA 1
ATOM 1712 C C . CYS A 1 220 ? 2.403 -7.534 11.082 1.00 70.81 220 CYS A C 1
ATOM 1714 O O . CYS A 1 220 ? 2.717 -8.260 12.030 1.00 70.81 220 CYS A O 1
ATOM 1716 N N . GLY A 1 221 ? 1.141 -7.481 10.637 1.00 78.06 221 GLY A N 1
ATOM 1717 C CA . GLY A 1 221 ? 0.037 -8.284 11.176 1.00 78.06 221 GLY A CA 1
ATOM 1718 C C . GLY A 1 221 ? -0.269 -7.998 12.654 1.00 78.06 221 GLY A C 1
ATOM 1719 O O . GLY A 1 221 ? -0.163 -6.861 13.120 1.00 78.06 221 GLY A O 1
ATOM 1720 N N . ASP A 1 222 ? -0.631 -9.040 13.415 1.00 85.38 222 ASP A N 1
ATOM 1721 C CA . ASP A 1 222 ? -0.960 -8.925 14.848 1.00 85.38 222 ASP A CA 1
ATOM 1722 C C . ASP A 1 222 ? 0.199 -8.339 15.668 1.00 85.38 222 ASP A C 1
ATOM 1724 O O . ASP A 1 222 ? -0.036 -7.608 16.626 1.00 85.38 222 ASP A O 1
ATOM 1728 N N . VAL A 1 223 ? 1.456 -8.569 15.267 1.00 81.75 223 VAL A N 1
ATOM 1729 C CA . VAL A 1 223 ? 2.622 -8.015 15.974 1.00 81.75 223 VAL A CA 1
ATOM 1730 C C . VAL A 1 223 ? 2.668 -6.490 15.872 1.00 81.75 223 VAL A C 1
ATOM 1732 O O . VAL A 1 223 ? 2.925 -5.815 16.870 1.00 81.75 223 VAL A O 1
ATOM 1735 N N . GLY A 1 224 ? 2.352 -5.929 14.703 1.00 81.75 224 GLY A N 1
ATOM 1736 C CA . GLY A 1 224 ? 2.268 -4.479 14.536 1.00 81.75 224 GLY A CA 1
ATOM 1737 C C . GLY A 1 224 ? 1.103 -3.866 15.313 1.00 81.75 224 GLY A C 1
ATOM 1738 O O . GLY A 1 224 ? 1.258 -2.810 15.931 1.00 81.75 224 GLY A O 1
ATOM 1739 N N . ALA A 1 225 ? -0.041 -4.555 15.372 1.00 90.12 225 ALA A N 1
ATOM 1740 C CA . ALA A 1 225 ? -1.163 -4.129 16.205 1.00 90.12 225 ALA A CA 1
ATOM 1741 C C . ALA A 1 225 ? -0.798 -4.155 17.701 1.00 90.12 225 ALA A C 1
ATOM 1743 O O . ALA A 1 225 ? -1.011 -3.166 18.408 1.00 90.12 225 ALA A O 1
ATOM 1744 N N . GLN A 1 226 ? -0.180 -5.241 18.177 1.00 91.19 226 GLN A N 1
ATOM 1745 C CA . GLN A 1 226 ? 0.316 -5.350 19.549 1.00 91.19 226 GLN A CA 1
ATOM 1746 C C . GLN A 1 226 ? 1.348 -4.267 19.878 1.00 91.19 226 GLN A C 1
ATOM 1748 O O . GLN A 1 226 ? 1.332 -3.758 20.999 1.00 91.19 226 GLN A O 1
ATOM 1753 N N . ALA A 1 227 ? 2.211 -3.878 18.936 1.00 87.25 227 ALA A N 1
ATOM 1754 C CA . ALA A 1 227 ? 3.210 -2.838 19.165 1.00 87.25 227 ALA A CA 1
ATOM 1755 C C . ALA A 1 227 ? 2.577 -1.477 19.479 1.00 87.25 227 ALA A C 1
ATOM 1757 O O . ALA A 1 227 ? 2.973 -0.822 20.447 1.00 87.25 227 ALA A O 1
ATOM 1758 N N . VAL A 1 228 ? 1.530 -1.089 18.742 1.00 92.81 228 VAL A N 1
ATOM 1759 C CA . VAL A 1 228 ? 0.780 0.141 19.044 1.00 92.81 228 VAL A CA 1
ATOM 1760 C C . VAL A 1 228 ? 0.007 0.010 20.351 1.00 92.81 228 VAL A C 1
ATOM 1762 O O . VAL A 1 228 ? 0.066 0.909 21.186 1.00 92.81 228 VAL A O 1
ATOM 1765 N N . LEU A 1 229 ? -0.697 -1.108 20.557 1.00 93.75 229 LEU A N 1
ATOM 1766 C CA . LEU A 1 229 ? -1.526 -1.304 21.750 1.00 93.75 229 LEU A CA 1
ATOM 1767 C C . LEU A 1 229 ? -0.702 -1.447 23.040 1.00 93.75 229 LEU A C 1
ATOM 1769 O O . LEU A 1 229 ? -1.184 -1.146 24.127 1.00 93.75 229 LEU A O 1
ATOM 1773 N N . SER A 1 230 ? 0.556 -1.875 22.939 1.00 91.50 230 SER A N 1
ATOM 1774 C CA . SER A 1 230 ? 1.473 -1.946 24.082 1.00 91.50 230 SER A CA 1
ATOM 1775 C C . SER A 1 230 ? 1.858 -0.563 24.611 1.00 91.50 230 SER A C 1
ATOM 1777 O O . SER A 1 230 ? 2.306 -0.442 25.757 1.00 91.50 230 SER A O 1
ATOM 1779 N N . ARG A 1 231 ? 1.689 0.496 23.806 1.00 88.50 231 ARG A N 1
ATOM 1780 C CA . ARG A 1 231 ? 2.014 1.864 24.201 1.00 88.50 231 ARG A CA 1
ATOM 1781 C C . ARG A 1 231 ? 0.768 2.611 24.642 1.00 88.50 231 ARG A C 1
ATOM 1783 O O . ARG A 1 231 ? -0.120 2.924 23.851 1.00 88.50 231 ARG A O 1
ATOM 1790 N N . LYS A 1 232 ? 0.756 2.949 25.933 1.00 87.50 232 LYS A N 1
ATOM 1791 C CA . LYS A 1 232 ? -0.458 3.430 26.573 1.00 87.50 232 LYS A CA 1
ATOM 1792 C C . LYS A 1 232 ? -1.004 4.724 25.959 1.00 87.50 232 LYS A C 1
ATOM 1794 O O . LYS A 1 232 ? -0.338 5.759 26.006 1.00 87.50 232 LYS A O 1
ATOM 1799 N N . GLY A 1 233 ? -2.250 4.696 25.509 1.00 87.69 233 GLY A N 1
ATOM 1800 C CA . GLY A 1 233 ? -2.999 5.833 24.996 1.00 87.69 233 GLY A CA 1
ATOM 1801 C C . GLY A 1 233 ? -2.659 6.231 23.561 1.00 87.69 233 GLY A C 1
ATOM 1802 O O . GLY A 1 233 ? -3.024 7.335 23.161 1.00 87.69 233 GLY A O 1
ATOM 1803 N N . VAL A 1 234 ? -1.931 5.412 22.798 1.00 93.38 234 VAL A N 1
ATOM 1804 C CA . VAL A 1 234 ? -1.603 5.736 21.399 1.00 93.38 234 VAL A CA 1
ATOM 1805 C C . VAL A 1 234 ? -2.790 5.429 20.502 1.00 93.38 234 VAL A C 1
ATOM 1807 O O . VAL A 1 234 ? -3.289 6.327 19.826 1.00 93.38 234 VAL A O 1
ATOM 1810 N N . MET A 1 235 ? -3.304 4.198 20.546 1.00 94.94 235 MET A N 1
ATOM 1811 C CA . MET A 1 235 ? -4.408 3.783 19.677 1.00 94.94 235 MET A CA 1
ATOM 1812 C C . MET A 1 235 ? -5.661 4.638 19.911 1.00 94.94 235 MET A C 1
ATOM 1814 O O . MET A 1 235 ? -6.271 5.122 18.961 1.00 94.94 235 MET A O 1
ATOM 1818 N N . SER A 1 236 ? -6.012 4.898 21.172 1.00 92.25 236 SER A N 1
ATOM 1819 C CA . SER A 1 236 ? -7.168 5.733 21.529 1.00 92.25 236 SER A CA 1
ATOM 1820 C C . SER A 1 236 ? -7.085 7.154 20.957 1.00 92.25 236 SER A C 1
ATOM 1822 O O . SER A 1 236 ? -8.059 7.641 20.381 1.00 92.25 236 SER A O 1
ATOM 1824 N N . LYS A 1 237 ? -5.915 7.807 21.028 1.00 92.44 237 LYS A N 1
ATOM 1825 C CA . LYS A 1 237 ? -5.698 9.131 20.413 1.00 92.44 237 LYS A CA 1
ATOM 1826 C C . LYS A 1 237 ? -5.852 9.093 18.897 1.00 92.44 237 LYS A C 1
ATOM 1828 O O . LYS A 1 237 ? -6.464 9.993 18.332 1.00 92.44 237 LYS A O 1
ATOM 1833 N N . VAL A 1 238 ? -5.296 8.073 18.246 1.00 92.88 238 VAL A N 1
ATOM 1834 C CA . VAL A 1 238 ? -5.323 7.941 16.783 1.00 92.88 238 VAL A CA 1
ATOM 1835 C C . VAL A 1 238 ? -6.748 7.690 16.285 1.00 92.88 238 VAL A C 1
ATOM 1837 O O . VAL A 1 238 ? -7.144 8.239 15.264 1.00 92.88 238 VAL A O 1
ATOM 1840 N N . LEU A 1 239 ? -7.562 6.927 17.019 1.00 93.69 239 LEU A N 1
ATOM 1841 C CA . LEU A 1 239 ? -8.981 6.719 16.698 1.00 93.69 239 LEU A CA 1
ATOM 1842 C C . LEU A 1 239 ? -9.830 7.990 16.860 1.00 93.69 239 LEU A C 1
ATOM 1844 O O . LEU A 1 239 ? -10.850 8.141 16.182 1.00 93.69 239 LEU A O 1
ATOM 1848 N N . ALA A 1 240 ? -9.398 8.908 17.726 1.00 90.12 240 ALA A N 1
ATOM 1849 C CA . ALA A 1 240 ? -10.007 10.219 17.926 1.00 90.12 240 ALA A CA 1
ATOM 1850 C C . ALA A 1 240 ? -9.441 11.313 16.995 1.00 90.12 240 ALA A C 1
ATOM 1852 O O . ALA A 1 240 ? -9.873 12.463 17.086 1.00 90.12 240 ALA A O 1
ATOM 1853 N N . ASP A 1 241 ? -8.497 10.983 16.106 1.00 90.06 241 ASP A N 1
ATOM 1854 C CA . ASP A 1 241 ? -7.849 11.948 15.214 1.00 90.06 241 ASP A CA 1
ATOM 1855 C C . ASP A 1 241 ? -8.868 12.625 14.281 1.00 90.06 241 ASP A C 1
ATOM 1857 O O . ASP A 1 241 ? -9.843 12.006 13.843 1.00 90.06 241 ASP A O 1
ATOM 1861 N N . GLU A 1 242 ? -8.680 13.909 13.973 1.00 85.88 242 GLU A N 1
ATOM 1862 C CA . GLU A 1 242 ? -9.574 14.654 13.080 1.00 85.88 242 GLU A CA 1
ATOM 1863 C C . GLU A 1 242 ? -9.489 14.114 11.644 1.00 85.88 242 GLU A C 1
ATOM 1865 O O . GLU A 1 242 ? -10.520 13.959 10.973 1.00 85.88 242 GLU A O 1
ATOM 1870 N N . ALA A 1 243 ? -8.287 13.728 11.209 1.00 80.56 243 ALA A N 1
ATOM 1871 C CA . ALA A 1 243 ? -8.003 13.274 9.861 1.00 80.56 243 ALA A CA 1
ATOM 1872 C C . ALA A 1 243 ? -8.660 11.920 9.566 1.00 80.56 243 ALA A C 1
ATOM 1874 O O . ALA A 1 243 ? -8.416 10.898 10.208 1.00 80.56 243 ALA A O 1
ATOM 1875 N N . THR A 1 244 ? -9.498 11.886 8.527 1.00 79.44 244 THR A N 1
ATOM 1876 C CA . THR A 1 244 ? -10.226 10.664 8.146 1.00 79.44 244 THR A CA 1
ATOM 1877 C C . THR A 1 244 ? -9.283 9.540 7.710 1.00 79.44 244 THR A C 1
ATOM 1879 O O . THR A 1 244 ? -9.535 8.383 8.033 1.00 79.44 244 THR A O 1
ATOM 1882 N N . CYS A 1 245 ? -8.195 9.856 7.002 1.00 75.75 245 CYS A N 1
ATOM 1883 C CA . CYS A 1 245 ? -7.216 8.863 6.549 1.00 75.75 245 CYS A CA 1
ATOM 1884 C C . CYS A 1 245 ? -6.520 8.150 7.717 1.00 75.75 245 CYS A C 1
ATOM 1886 O O . CYS A 1 245 ? -6.431 6.924 7.698 1.00 75.75 245 CYS A O 1
ATOM 1888 N N . VAL A 1 246 ? -6.114 8.898 8.747 1.00 79.00 246 VAL A N 1
ATOM 1889 C CA . VAL A 1 246 ? -5.450 8.373 9.948 1.00 79.00 246 VAL A CA 1
ATOM 1890 C C . VAL A 1 246 ? -6.370 7.399 10.682 1.00 79.00 246 VAL A C 1
ATOM 1892 O O . VAL A 1 246 ? -5.981 6.268 10.967 1.00 79.00 246 VAL A O 1
ATOM 1895 N N . VAL A 1 247 ? -7.630 7.789 10.900 1.00 85.00 247 VAL A N 1
ATOM 1896 C CA . VAL A 1 247 ? -8.614 6.934 11.582 1.00 85.00 247 VAL A CA 1
ATOM 1897 C C . VAL A 1 247 ? -8.910 5.660 10.790 1.00 85.00 247 VAL A C 1
ATOM 1899 O O . VAL A 1 247 ? -9.013 4.580 11.372 1.00 85.00 247 VAL A O 1
ATOM 1902 N N . ILE A 1 248 ? -9.013 5.750 9.461 1.00 81.69 248 ILE A N 1
ATOM 1903 C CA . ILE A 1 248 ? -9.218 4.572 8.606 1.00 81.69 248 ILE A CA 1
ATOM 1904 C C . ILE A 1 248 ? -8.007 3.630 8.666 1.00 81.69 248 ILE A C 1
ATOM 1906 O O . ILE A 1 248 ? -8.199 2.417 8.760 1.00 81.69 248 ILE A O 1
ATOM 1910 N N . ALA A 1 249 ? -6.782 4.163 8.639 1.00 78.44 249 ALA A N 1
ATOM 1911 C CA . ALA A 1 249 ? -5.560 3.367 8.753 1.00 78.44 249 ALA A CA 1
ATOM 1912 C C . ALA A 1 249 ? -5.471 2.657 10.114 1.00 78.44 249 ALA A C 1
ATOM 1914 O O . ALA A 1 249 ? -5.180 1.465 10.169 1.00 78.44 249 ALA A O 1
ATOM 1915 N N . ALA A 1 250 ? -5.831 3.340 11.202 1.00 90.00 250 ALA A N 1
ATOM 1916 C CA . ALA A 1 250 ? -5.876 2.744 12.535 1.00 90.00 250 ALA A CA 1
ATOM 1917 C C . ALA A 1 250 ? -6.927 1.631 12.649 1.00 90.00 250 ALA A C 1
ATOM 1919 O O . ALA A 1 250 ? -6.650 0.565 13.192 1.00 90.00 250 ALA A O 1
ATOM 1920 N N . CYS A 1 251 ? -8.115 1.832 12.069 1.00 88.69 251 CYS A N 1
ATOM 1921 C CA . CYS A 1 251 ? -9.140 0.788 11.997 1.00 88.69 251 CYS A CA 1
ATOM 1922 C C . CYS A 1 251 ? -8.654 -0.438 11.207 1.00 88.69 251 CYS A C 1
ATOM 1924 O O . CYS A 1 251 ? -8.964 -1.567 11.575 1.00 88.69 251 CYS A O 1
ATOM 1926 N N . ARG A 1 252 ? -7.876 -0.235 10.135 1.00 86.00 252 ARG A N 1
ATOM 1927 C CA . ARG A 1 252 ? -7.275 -1.333 9.363 1.00 86.00 252 ARG A CA 1
ATOM 1928 C C . ARG A 1 252 ? -6.250 -2.115 10.185 1.00 86.00 252 ARG A C 1
ATOM 1930 O O . ARG A 1 252 ? -6.241 -3.340 10.092 1.00 86.00 252 ARG A O 1
ATOM 1937 N N . LEU A 1 253 ? -5.441 -1.425 10.992 1.00 89.06 253 LEU A N 1
ATOM 1938 C CA . LEU A 1 253 ? -4.480 -2.055 11.899 1.00 89.06 253 LEU A CA 1
ATOM 1939 C C . LEU A 1 253 ? -5.186 -2.908 12.957 1.00 89.06 253 LEU A C 1
ATOM 1941 O O . LEU A 1 253 ? -4.775 -4.034 13.215 1.00 89.06 253 LEU A O 1
ATOM 1945 N N . LEU A 1 254 ? -6.297 -2.418 13.517 1.00 90.94 254 LEU A N 1
ATOM 1946 C CA . LEU A 1 254 ? -7.125 -3.205 14.439 1.00 90.94 254 LEU A CA 1
ATOM 1947 C C . LEU A 1 254 ? -7.702 -4.467 13.782 1.00 90.94 254 LEU A C 1
ATOM 1949 O O . LEU A 1 254 ? -7.790 -5.497 14.439 1.00 90.94 254 LEU A O 1
ATOM 1953 N N . GLY A 1 255 ? -8.016 -4.422 12.485 1.00 88.19 255 GLY A N 1
ATOM 1954 C CA . GLY A 1 255 ? -8.423 -5.606 11.718 1.00 88.19 255 GLY A CA 1
ATOM 1955 C C . GLY A 1 255 ? -7.319 -6.658 11.526 1.00 88.19 255 GLY A C 1
ATOM 1956 O O . GLY A 1 255 ? -7.598 -7.735 11.010 1.00 88.19 255 GLY A O 1
ATOM 1957 N N . GLN A 1 256 ? -6.069 -6.372 11.920 1.00 87.12 256 GLN A N 1
ATOM 1958 C CA . GLN A 1 256 ? -4.983 -7.364 11.967 1.00 87.12 256 GLN A CA 1
ATOM 1959 C C . GLN A 1 256 ? -4.891 -8.092 13.317 1.00 87.12 256 GLN A C 1
ATOM 1961 O O . GLN A 1 256 ? -4.078 -9.002 13.456 1.00 87.12 256 GLN A O 1
ATOM 1966 N N . CYS A 1 257 ? -5.690 -7.697 14.315 1.00 88.81 257 CYS A N 1
ATOM 1967 C CA . CYS A 1 257 ? -5.653 -8.299 15.644 1.00 88.81 257 CYS A CA 1
ATOM 1968 C C . CYS A 1 257 ? -6.124 -9.758 15.612 1.00 88.81 257 CYS A C 1
ATOM 1970 O O . CYS A 1 257 ? -7.224 -10.071 15.152 1.00 88.81 257 CYS A O 1
ATOM 1972 N N . GLU A 1 258 ? -5.327 -10.650 16.189 1.00 88.12 258 GLU A N 1
ATOM 1973 C CA . GLU A 1 258 ? -5.704 -12.044 16.387 1.00 88.12 258 GLU A CA 1
ATOM 1974 C C . GLU A 1 258 ? -6.460 -12.248 17.708 1.00 88.12 258 GLU A C 1
ATOM 1976 O O . GLU A 1 258 ? -6.269 -11.546 18.703 1.00 88.12 258 GLU A O 1
ATOM 1981 N N . SER A 1 259 ? -7.310 -13.278 17.745 1.00 84.69 259 SER A N 1
ATOM 1982 C CA . SER A 1 259 ? -8.070 -13.680 18.937 1.00 84.69 259 SER A CA 1
ATOM 1983 C C . SER A 1 259 ? -7.186 -14.429 19.949 1.00 84.69 259 SER A C 1
ATOM 1985 O O . SER A 1 259 ? -7.450 -15.590 20.278 1.00 84.69 259 SER A O 1
ATOM 1987 N N . ASN A 1 260 ? -6.128 -13.782 20.439 1.00 87.69 260 ASN A N 1
ATOM 1988 C CA . ASN A 1 260 ? -5.231 -14.318 21.461 1.00 87.69 260 ASN A CA 1
ATOM 1989 C C . ASN A 1 260 ? -5.335 -13.531 22.785 1.00 87.69 260 ASN A C 1
ATOM 1991 O O . ASN A 1 260 ? -5.750 -12.373 22.817 1.00 87.69 260 ASN A O 1
ATOM 1995 N N . GLU A 1 261 ? -4.978 -14.174 23.906 1.00 87.69 261 GLU A N 1
ATOM 1996 C CA . GLU A 1 261 ? -5.142 -13.591 25.251 1.00 87.69 261 GLU A CA 1
ATOM 1997 C C . GLU A 1 261 ? -4.357 -12.282 25.446 1.00 87.69 261 GLU A C 1
ATOM 1999 O O . GLU A 1 261 ? -4.783 -11.423 26.219 1.00 87.69 261 GLU A O 1
ATOM 2004 N N . VAL A 1 262 ? -3.221 -12.123 24.759 1.00 90.31 262 VAL A N 1
ATOM 2005 C CA . VAL A 1 262 ? -2.362 -10.938 24.873 1.00 90.31 262 VAL A CA 1
ATOM 2006 C C . VAL A 1 262 ? -3.008 -9.756 24.157 1.00 90.31 262 VAL A C 1
ATOM 2008 O O . VAL A 1 262 ? -3.249 -8.732 24.795 1.00 90.31 262 VAL A O 1
ATOM 2011 N N . THR A 1 263 ? -3.361 -9.913 22.881 1.00 89.62 263 THR A N 1
ATOM 2012 C CA . THR A 1 263 ? -4.017 -8.883 22.067 1.00 89.62 263 THR A CA 1
ATOM 2013 C C . THR A 1 263 ? -5.341 -8.448 22.693 1.00 89.62 263 THR A C 1
ATOM 2015 O O . THR A 1 263 ? -5.573 -7.253 22.855 1.00 89.62 263 THR A O 1
ATOM 2018 N N . ILE A 1 264 ? -6.176 -9.389 23.153 1.00 91.19 264 ILE A N 1
ATOM 2019 C CA . ILE A 1 264 ? -7.448 -9.061 23.823 1.00 91.19 264 ILE A CA 1
ATOM 2020 C C . ILE A 1 264 ? -7.209 -8.214 25.075 1.00 91.19 264 ILE A C 1
ATOM 2022 O O . ILE A 1 264 ? -7.894 -7.214 25.293 1.00 91.19 264 ILE A O 1
ATOM 2026 N N . LYS A 1 265 ? -6.223 -8.582 25.898 1.00 92.88 265 LYS A N 1
ATOM 2027 C CA . LYS A 1 265 ? -5.887 -7.808 27.092 1.00 92.88 265 LYS A CA 1
ATOM 2028 C C . LYS A 1 265 ? -5.425 -6.395 26.730 1.00 92.88 265 LYS A C 1
ATOM 2030 O O . LYS A 1 265 ? -5.862 -5.447 27.371 1.00 92.88 265 LYS A O 1
ATOM 2035 N N . LEU A 1 266 ? -4.588 -6.255 25.706 1.00 93.12 266 LEU A N 1
ATOM 2036 C CA . LEU A 1 266 ? -4.107 -4.956 25.244 1.00 93.12 266 LEU A CA 1
ATOM 2037 C C . LEU A 1 266 ? -5.245 -4.076 24.699 1.00 93.12 266 LEU A C 1
ATOM 2039 O O . LEU A 1 266 ? -5.314 -2.902 25.045 1.00 93.12 266 LEU A O 1
ATOM 2043 N N . LEU A 1 267 ? -6.187 -4.641 23.933 1.00 91.75 267 LEU A N 1
ATOM 2044 C CA . LEU A 1 267 ? -7.384 -3.929 23.454 1.00 91.75 267 LEU A CA 1
ATOM 2045 C C . LEU A 1 267 ? -8.237 -3.376 24.610 1.00 91.75 267 LEU A C 1
ATOM 2047 O O . LEU A 1 267 ? -8.787 -2.276 24.508 1.00 91.75 267 LEU A O 1
ATOM 2051 N N . ILE A 1 268 ? -8.348 -4.139 25.703 1.00 90.50 268 ILE A N 1
ATOM 2052 C CA . ILE A 1 268 ? -9.058 -3.726 26.920 1.00 90.50 268 ILE A CA 1
ATOM 2053 C C . ILE A 1 268 ? -8.271 -2.641 27.664 1.00 90.50 268 ILE A C 1
ATOM 2055 O O . ILE A 1 268 ? -8.850 -1.618 28.024 1.00 90.50 268 ILE A O 1
ATOM 2059 N N . ASP A 1 269 ? -6.971 -2.853 27.884 1.00 92.31 269 ASP A N 1
ATOM 2060 C CA . ASP A 1 269 ? -6.100 -1.935 28.629 1.00 92.31 269 ASP A CA 1
ATOM 2061 C C . ASP A 1 269 ? -5.979 -0.559 27.936 1.00 92.31 269 ASP A C 1
ATOM 2063 O O . ASP A 1 269 ? -5.853 0.461 28.620 1.00 92.31 269 ASP A O 1
ATOM 2067 N N . GLU A 1 270 ? -6.070 -0.528 26.601 1.00 91.56 270 GLU A N 1
ATOM 2068 C CA . GLU A 1 270 ? -6.086 0.686 25.771 1.00 91.56 270 GLU A CA 1
ATOM 2069 C C . GLU A 1 270 ? -7.461 1.337 25.600 1.00 91.56 270 GLU A C 1
ATOM 2071 O O . GLU A 1 270 ? -7.571 2.373 24.942 1.00 91.56 270 GLU A O 1
ATOM 2076 N N . GLU A 1 271 ? -8.518 0.753 26.168 1.00 91.62 271 GLU A N 1
ATOM 2077 C CA . GLU A 1 271 ? -9.885 1.265 26.041 1.00 91.62 271 GLU A CA 1
ATOM 2078 C C . GLU A 1 271 ? -10.291 1.483 24.563 1.00 91.62 271 GLU A C 1
ATOM 2080 O O . GLU A 1 271 ? -10.943 2.471 24.201 1.00 91.62 271 GLU A O 1
ATOM 2085 N N . VAL A 1 272 ? -9.931 0.536 23.684 1.00 92.75 272 VAL A N 1
ATOM 2086 C CA . VAL A 1 272 ? -10.161 0.645 22.231 1.00 92.75 272 VAL A CA 1
ATOM 2087 C C . VAL A 1 272 ? -11.649 0.719 21.894 1.00 92.75 272 VAL A C 1
ATOM 2089 O O . VAL A 1 272 ? -12.062 1.589 21.129 1.00 92.75 272 VAL A O 1
ATOM 2092 N N . ALA A 1 273 ? -12.481 -0.145 22.482 1.00 92.06 273 ALA A N 1
ATOM 2093 C CA . ALA A 1 273 ? -13.924 -0.138 22.224 1.00 92.06 273 ALA A CA 1
ATOM 2094 C C . ALA A 1 273 ? -14.608 1.183 22.656 1.00 92.06 273 ALA A C 1
ATOM 2096 O O . ALA A 1 273 ? -15.355 1.748 21.851 1.00 92.06 273 ALA A O 1
ATOM 2097 N N . PRO A 1 274 ? -14.337 1.737 23.859 1.00 92.38 274 PRO A N 1
ATOM 2098 C CA . PRO A 1 274 ? -14.748 3.097 24.211 1.00 92.38 274 PRO A CA 1
ATOM 2099 C C . PRO A 1 274 ? -14.273 4.162 23.213 1.00 92.38 274 PRO A C 1
ATOM 2101 O O . PRO A 1 274 ? -15.080 4.975 22.768 1.00 92.38 274 PRO A O 1
ATOM 2104 N N . SER A 1 275 ? -13.005 4.119 22.801 1.00 93.44 275 SER A N 1
ATOM 2105 C CA . SER A 1 275 ? -12.420 5.097 21.872 1.00 93.44 275 SER A CA 1
ATOM 2106 C C . SER A 1 275 ? -13.078 5.059 20.488 1.00 93.44 275 SER A C 1
ATOM 2108 O O . SER A 1 275 ? -13.372 6.100 19.901 1.00 93.44 275 SER A O 1
ATOM 2110 N N . LEU A 1 276 ? -13.386 3.861 19.978 1.00 93.00 276 LEU A N 1
ATOM 2111 C CA . LEU A 1 276 ? -14.138 3.680 18.733 1.00 93.00 276 LEU A CA 1
ATOM 2112 C C . LEU A 1 276 ? -15.550 4.268 18.834 1.00 93.00 276 LEU A C 1
ATOM 2114 O O . LEU A 1 276 ? -16.025 4.899 17.888 1.00 93.00 276 LEU A O 1
ATOM 2118 N N . LEU A 1 277 ? -16.219 4.094 19.979 1.00 92.06 277 LEU A N 1
ATOM 2119 C CA . LEU A 1 277 ? -17.548 4.655 20.215 1.00 92.06 277 LEU A CA 1
ATOM 2120 C C . LEU A 1 277 ? -17.511 6.189 20.266 1.00 92.06 277 LEU A C 1
ATOM 2122 O O . LEU A 1 277 ? -18.357 6.839 19.650 1.00 92.06 277 LEU A O 1
ATOM 2126 N N . GLU A 1 278 ? -16.536 6.772 20.963 1.00 90.94 278 GLU A N 1
ATOM 2127 C CA . GLU A 1 278 ? -16.345 8.226 21.016 1.00 90.94 278 GLU A CA 1
ATOM 2128 C C . GLU A 1 278 ? -16.048 8.806 19.628 1.00 90.94 278 GLU A C 1
ATOM 2130 O O . GLU A 1 278 ? -16.704 9.764 19.208 1.00 90.94 278 GLU A O 1
ATOM 2135 N N . GLY A 1 279 ? -15.141 8.178 18.874 1.00 87.81 279 GLY A N 1
ATOM 2136 C CA . GLY A 1 279 ? -14.838 8.564 17.497 1.00 87.81 279 GLY A CA 1
ATOM 2137 C C . GLY A 1 279 ? -16.063 8.484 16.584 1.00 87.81 279 GLY A C 1
ATOM 2138 O O . GLY A 1 279 ? -16.289 9.377 15.765 1.00 87.81 279 GLY A O 1
ATOM 2139 N N . LEU A 1 280 ? -16.899 7.452 16.745 1.00 89.75 280 LEU A N 1
ATOM 2140 C CA . LEU A 1 280 ? -18.123 7.280 15.962 1.00 89.75 280 LEU A CA 1
ATOM 2141 C C . LEU A 1 280 ? -19.153 8.376 16.266 1.00 89.75 280 LEU A C 1
ATOM 2143 O O . LEU A 1 280 ? -19.810 8.868 15.350 1.00 89.75 280 LEU A O 1
ATOM 2147 N N . LEU A 1 281 ? -19.281 8.775 17.535 1.00 88.62 281 LEU A N 1
ATOM 2148 C CA . LEU A 1 281 ? -20.166 9.864 17.957 1.00 88.62 281 LEU A CA 1
ATOM 2149 C C . LEU A 1 281 ? -19.687 11.238 17.468 1.00 88.62 281 LEU A C 1
ATOM 2151 O O . LEU A 1 281 ? -20.514 12.123 17.247 1.00 88.62 281 LEU A O 1
ATOM 2155 N N . ALA A 1 282 ? -18.375 11.417 17.308 1.00 86.25 282 ALA A N 1
ATOM 2156 C CA . ALA A 1 282 ? -17.775 12.645 16.796 1.00 86.25 282 ALA A CA 1
ATOM 2157 C C . ALA A 1 282 ? -17.763 12.730 15.257 1.00 86.25 282 ALA A C 1
ATOM 2159 O O . ALA A 1 282 ? -17.640 13.823 14.703 1.00 86.25 282 ALA A O 1
ATOM 2160 N N . ALA A 1 283 ? -17.875 11.601 14.553 1.00 85.44 283 ALA A N 1
ATOM 2161 C CA . ALA A 1 283 ? -17.827 11.557 13.097 1.00 85.44 283 ALA A CA 1
ATOM 2162 C C . ALA A 1 283 ? -19.117 12.085 12.443 1.00 85.44 283 ALA A C 1
ATOM 2164 O O . ALA A 1 283 ? -20.227 11.930 12.956 1.00 85.44 283 ALA A O 1
ATOM 2165 N N . GLU A 1 284 ? -18.983 12.659 11.243 1.00 82.88 284 GLU A N 1
ATOM 2166 C CA . GLU A 1 284 ? -20.147 13.031 10.440 1.00 82.88 284 GLU A CA 1
ATOM 2167 C C . GLU A 1 284 ? -20.971 11.781 10.069 1.00 82.88 284 GLU A C 1
ATOM 2169 O O . GLU A 1 284 ? -20.395 10.779 9.615 1.00 82.88 284 GLU A O 1
ATOM 2174 N N . PRO A 1 285 ? -22.311 11.814 10.212 1.00 79.81 285 PRO A N 1
ATOM 2175 C CA . PRO A 1 285 ? -23.160 10.677 9.874 1.00 79.81 285 PRO A CA 1
ATOM 2176 C C . PRO A 1 285 ? -22.974 10.229 8.421 1.00 79.81 285 PRO A C 1
ATOM 2178 O O . PRO A 1 285 ? -22.970 11.055 7.512 1.00 79.81 285 PRO A O 1
ATOM 2181 N N . LEU A 1 286 ? -22.888 8.911 8.201 1.00 74.81 286 LEU A N 1
ATOM 2182 C CA . LEU A 1 286 ? -22.719 8.275 6.881 1.00 74.81 286 LEU A CA 1
ATOM 2183 C C . LEU A 1 286 ? -21.385 8.586 6.171 1.00 74.81 286 LEU A C 1
ATOM 2185 O O . LEU A 1 286 ? -21.222 8.240 5.000 1.00 74.81 286 LEU A O 1
ATOM 2189 N N . SER A 1 287 ? -20.422 9.203 6.863 1.00 75.12 287 SER A N 1
ATOM 2190 C CA . SER A 1 287 ? -19.066 9.394 6.341 1.00 75.12 287 SER A CA 1
ATOM 2191 C C . SER A 1 287 ? -18.292 8.072 6.250 1.00 75.12 287 SER A C 1
ATOM 2193 O O . SER A 1 287 ? -18.578 7.101 6.954 1.00 75.12 287 SER A O 1
ATOM 2195 N N . ALA A 1 288 ? -17.254 8.039 5.405 1.00 73.62 288 ALA A N 1
ATOM 2196 C CA . ALA A 1 288 ? -16.341 6.895 5.319 1.00 73.62 288 ALA A CA 1
ATOM 2197 C C . ALA A 1 288 ? -15.682 6.580 6.676 1.00 73.62 288 ALA A C 1
ATOM 2199 O O . ALA A 1 288 ? -15.546 5.413 7.038 1.00 73.62 288 ALA A O 1
ATOM 2200 N N . LYS A 1 289 ? -15.355 7.628 7.442 1.00 82.31 289 LYS A N 1
ATOM 2201 C CA . LYS A 1 289 ? -14.833 7.547 8.810 1.00 82.31 289 LYS A CA 1
ATOM 2202 C C . LYS A 1 289 ? -15.803 6.817 9.742 1.00 82.31 289 LYS A C 1
ATOM 2204 O O . LYS A 1 289 ? -15.415 5.845 10.380 1.00 82.31 289 LYS A O 1
ATOM 2209 N N . ALA A 1 290 ? -17.069 7.241 9.771 1.00 77.06 290 ALA A N 1
ATOM 2210 C CA . ALA A 1 290 ? -18.093 6.631 10.618 1.00 77.06 290 ALA A CA 1
ATOM 2211 C C . ALA A 1 290 ? -18.323 5.150 10.276 1.00 77.06 290 ALA A C 1
ATOM 2213 O O . ALA A 1 290 ? -18.403 4.315 11.174 1.00 77.06 290 ALA A O 1
ATOM 2214 N N . ASN A 1 291 ? -18.372 4.807 8.985 1.00 79.19 291 ASN A N 1
ATOM 2215 C CA . ASN A 1 291 ? -18.541 3.416 8.561 1.00 79.19 291 ASN A CA 1
ATOM 2216 C C . ASN A 1 291 ? -17.368 2.539 9.024 1.00 79.19 291 ASN A C 1
ATOM 2218 O O . ASN A 1 291 ? -17.589 1.472 9.585 1.00 79.19 291 ASN A O 1
ATOM 2222 N N . LYS A 1 292 ? -16.125 3.011 8.854 1.00 87.00 292 LYS A N 1
ATOM 2223 C CA . LYS A 1 292 ? -14.936 2.245 9.253 1.00 87.00 292 LYS A CA 1
ATOM 2224 C C . LYS A 1 292 ? -14.793 2.085 10.763 1.00 87.00 292 LYS A C 1
ATOM 2226 O O . LYS A 1 292 ? -14.454 0.994 11.209 1.00 87.00 292 LYS A O 1
ATOM 2231 N N . LEU A 1 293 ? -15.123 3.115 11.539 1.00 87.12 293 LEU A N 1
ATOM 2232 C CA . LEU A 1 293 ? -15.173 3.026 13.000 1.00 87.12 293 LEU A CA 1
ATOM 2233 C C . LEU A 1 293 ? -16.222 2.011 13.478 1.00 87.12 293 LEU A C 1
ATOM 2235 O O . LEU A 1 293 ? -15.957 1.238 14.395 1.00 87.12 293 LEU A O 1
ATOM 2239 N N . ALA A 1 294 ? -17.402 1.987 12.849 1.00 88.88 294 ALA A N 1
ATOM 2240 C CA . ALA A 1 294 ? -18.455 1.034 13.189 1.00 88.88 294 ALA A CA 1
ATOM 2241 C C . ALA A 1 294 ? -18.059 -0.415 12.856 1.00 88.88 294 ALA A C 1
ATOM 2243 O O . ALA A 1 294 ? -18.270 -1.303 13.682 1.00 88.88 294 ALA A O 1
ATOM 2244 N N . ASP A 1 295 ? -17.458 -0.644 11.684 1.00 89.25 295 ASP A N 1
ATOM 2245 C CA . ASP A 1 295 ? -16.957 -1.963 11.282 1.00 89.25 295 ASP A CA 1
ATOM 2246 C C . ASP A 1 295 ? -15.887 -2.468 12.265 1.00 89.25 295 ASP A C 1
ATOM 2248 O O . ASP A 1 295 ? -16.006 -3.578 12.789 1.00 89.25 295 ASP A O 1
ATOM 2252 N N . ALA A 1 296 ? -14.898 -1.622 12.584 1.00 90.81 296 ALA A N 1
ATOM 2253 C CA . ALA A 1 296 ? -13.831 -1.952 13.528 1.00 90.81 296 ALA A CA 1
ATOM 2254 C C . ALA A 1 296 ? -14.367 -2.220 14.943 1.00 90.81 296 ALA A C 1
ATOM 2256 O O . ALA A 1 296 ? -13.903 -3.138 15.613 1.00 90.81 296 ALA A O 1
ATOM 2257 N N . LEU A 1 297 ? -15.383 -1.477 15.398 1.00 91.75 297 LEU A N 1
ATOM 2258 C CA . LEU A 1 297 ? -16.010 -1.716 16.701 1.00 91.75 297 LEU A CA 1
ATOM 2259 C C . LEU A 1 297 ? -16.651 -3.102 16.771 1.00 91.75 297 LEU A C 1
ATOM 2261 O O . LEU A 1 297 ? -16.486 -3.810 17.761 1.00 91.75 297 LEU A O 1
ATOM 2265 N N . VAL A 1 298 ? -17.368 -3.508 15.722 1.00 90.50 298 VAL A N 1
ATOM 2266 C CA . VAL A 1 298 ? -17.975 -4.843 15.664 1.00 90.50 298 VAL A CA 1
ATOM 2267 C C . VAL A 1 298 ? -16.904 -5.935 15.687 1.00 90.50 298 VAL A C 1
ATOM 2269 O O . VAL A 1 298 ? -17.101 -6.964 16.331 1.00 90.50 298 VAL A O 1
ATOM 2272 N N . GLU A 1 299 ? -15.787 -5.728 14.996 1.00 90.19 299 GLU A N 1
ATOM 2273 C CA . GLU A 1 299 ? -14.666 -6.669 14.973 1.00 90.19 299 GLU A CA 1
ATOM 2274 C C . GLU A 1 299 ? -13.986 -6.793 16.341 1.00 90.19 299 GLU A C 1
ATOM 2276 O O . GLU A 1 299 ? -13.875 -7.901 16.865 1.00 90.19 299 GLU A O 1
ATOM 2281 N N . VAL A 1 300 ? -13.648 -5.667 16.975 1.00 89.06 300 VAL A N 1
ATOM 2282 C CA . VAL A 1 300 ? -13.042 -5.636 18.316 1.00 89.06 300 VAL A CA 1
ATOM 2283 C C . VAL A 1 300 ? -13.946 -6.304 19.355 1.00 89.06 300 VAL A C 1
ATOM 2285 O O . VAL A 1 300 ? -13.463 -7.112 20.142 1.00 89.06 300 VAL A O 1
ATOM 2288 N N . LEU A 1 301 ? -15.258 -6.040 19.332 1.00 88.00 301 LEU A N 1
ATOM 2289 C CA . LEU A 1 301 ? -16.203 -6.661 20.272 1.00 88.00 301 LEU A CA 1
ATOM 2290 C C . LEU A 1 301 ? -16.348 -8.177 20.059 1.00 88.00 301 LEU A C 1
ATOM 2292 O O . LEU A 1 301 ? -16.565 -8.919 21.016 1.00 88.00 301 LEU A O 1
ATOM 2296 N N . ARG A 1 302 ? -16.218 -8.663 18.817 1.00 88.12 302 ARG A N 1
ATOM 2297 C CA . ARG A 1 302 ? -16.179 -10.109 18.540 1.00 88.12 302 ARG A CA 1
ATOM 2298 C C . ARG A 1 302 ? -14.888 -10.741 19.049 1.00 88.12 302 ARG A C 1
ATOM 2300 O O . ARG A 1 302 ? -14.948 -11.833 19.606 1.00 88.12 302 ARG A O 1
ATOM 2307 N N . LEU A 1 303 ? -13.749 -10.071 18.867 1.00 86.44 303 LEU A N 1
ATOM 2308 C CA . LEU A 1 303 ? -12.448 -10.539 19.355 1.00 86.44 303 LEU A CA 1
ATOM 2309 C C . LEU A 1 303 ? -12.407 -10.607 20.887 1.00 86.44 303 LEU A C 1
ATOM 2311 O O . LEU A 1 303 ? -11.890 -11.576 21.435 1.00 86.44 303 LEU A O 1
ATOM 2315 N N . SER A 1 304 ? -12.990 -9.627 21.584 1.00 81.62 304 SER A N 1
ATOM 2316 C CA . SER A 1 304 ? -13.052 -9.616 23.053 1.00 81.62 304 SER A CA 1
ATOM 2317 C C . SER A 1 304 ? -14.108 -10.560 23.643 1.00 81.62 304 SER A C 1
ATOM 2319 O O . SER A 1 304 ? -14.090 -10.819 24.846 1.00 81.62 304 SER A O 1
ATOM 2321 N N . GLY A 1 305 ? -15.006 -11.112 22.818 1.00 79.19 305 GLY A N 1
ATOM 2322 C CA . GLY A 1 305 ? -16.106 -11.972 23.264 1.00 79.19 305 GLY A CA 1
ATOM 2323 C C . GLY A 1 305 ? -17.271 -11.212 23.909 1.00 79.19 305 GLY A C 1
ATOM 2324 O O . GLY A 1 305 ? -18.076 -11.816 24.619 1.00 79.19 305 GLY A O 1
ATOM 2325 N N . ASP A 1 306 ? -17.368 -9.904 23.663 1.00 73.81 306 ASP A N 1
ATOM 2326 C CA . ASP A 1 306 ? -18.427 -9.028 24.179 1.00 73.81 306 ASP A CA 1
ATOM 2327 C C . ASP A 1 306 ? -19.666 -8.959 23.259 1.00 73.81 306 ASP A C 1
ATOM 2329 O O . ASP A 1 306 ? -20.651 -8.291 23.596 1.00 73.81 306 ASP A O 1
ATOM 2333 N N . LEU A 1 307 ? -19.633 -9.645 22.107 1.00 68.31 307 LEU A N 1
ATOM 2334 C CA . LEU A 1 307 ? -20.702 -9.716 21.098 1.00 68.31 307 LEU A CA 1
ATOM 2335 C C . LEU A 1 307 ? -21.137 -11.161 20.824 1.00 68.31 307 LEU A C 1
ATOM 2337 O O . LEU A 1 307 ? -22.368 -11.400 20.786 1.00 68.31 307 LEU A O 1
#

Sequence (307 aa):
MDRKQLQNVVDDDNAFDTPEEVTRGVALDYSAIDMSGLPNFGTAKPISKICRSGRFEGLPPRCPADPMYIYPVTSVDVYTQDHELTANSVVEFLEDVIEDCDITVKQDKFKLAMDVYDAWGQMASVCVLMFFLSEEEMRVCFRCDQGSRDVFLDVYERCRAHLMGEATPSTSAELLDSMPPLDMEGVDMPTVEDLSFEVDMVEDTNESVKCEALSVLCDCGDVGAQAVLSRKGVMSKVLADEATCVVIAACRLLGQCESNEVTIKLLIDEEVAPSLLEGLLAAEPLSAKANKLADALVEVLRLSGDL

Organism: Perkinsus olseni (NCBI:txid32597)

Secondary structure (DSSP, 8-state):
------------------HHHHTTS----TTTT-TT-----S---------B-----SPPPBPPS-TTT--GGGEEEEE-S-HHHHHHHHHHHHHHH-TTEEEEEEGGGTEEEEEEE-TT--EEEEEEEEEEEETTEEEEEEEEEEE-HHHHHHHHHHHHHHHH-TTSPP-HHHHHHHSPPS--TTSPPPPTTTTHHHHHHHTSS-HHHHHHHHHHHHHTHHHHHHHHHTSTTHHHHHHT-S-HHHHHHHHHHHTT--S-HHHHHHHHHTTHHHHHHHHHHHSPTT-HHHHHHHHHHHHHHHHHT--

pLDDT: mean 70.1, std 20.17, range [27.69, 94.94]

Radius of gyration: 23.18 Å; chains: 1; bounding box: 78×47×61 Å